Protein AF-A0A066RRF1-F1 (afdb_monomer)

Radius of gyration: 20.13 Å; Cα contacts (8 Å, |Δi|>4): 274; chains: 1; bounding box: 59×34×52 Å

Solvent-accessible surface area (backbone atoms only — not comparable to full-atom values): 10736 Å² total; per-residue (Å²): 135,90,82,84,79,84,76,96,74,79,54,68,83,63,66,91,68,90,46,68,52,74,53,91,84,76,57,92,60,74,44,80,50,85,68,74,96,59,85,82,86,41,71,66,61,48,25,62,49,44,49,58,51,50,26,54,64,61,34,50,51,82,91,45,57,66,63,44,48,67,72,48,50,82,47,33,34,77,79,43,42,60,56,52,50,54,58,50,50,53,53,49,52,51,29,64,76,64,51,44,39,51,78,39,35,44,59,76,52,81,42,41,78,74,51,70,46,70,90,48,101,58,52,33,41,35,33,43,36,42,28,37,34,40,44,48,60,83,60,89,82,58,96,65,94,60,57,70,47,69,39,42,35,43,38,30,32,28,73,25,86,31,82,92,86,42,72,48,53,65,20,33,67,42,80,45,80,50,120

Nearest PDB structures (foldseek):
  5had-assembly1_A  TM=6.407E-01  e=7.192E-04  Arabidopsis thaliana
  5i7j-assembly1_A  TM=4.555E-01  e=3.411E-01  Homo sapiens
  5i7k-assembly3_A  TM=3.336E-01  e=1.720E-01  Homo sapiens
  4kgo-assembly1_B  TM=3.662E-01  e=8.999E-01  Homo sapiens
  5i7j-assembly2_B  TM=2.906E-01  e=2.513E+00  Homo sapiens

Foldseek 3Di:
DDDDDDDDDDFLVPPPDFDWDDPPPPDPPTDRDDDPPADDDDPQVVLSVCQVLVFLLQQQDLVDNPVSLVVNVVQADNVQSVVVSVVVVVVSVVCVVVQKHFRTKHFPDGWDWDDWDPVDPWIKTKTKTKIWTWMAGDCPDDPDRIDIDMKIKIWIKTFDQDPPRGTRGIHTHDIDIDD

Mean predicted aligned error: 12.83 Å

Organism: NCBI:txid1654360

Structure (mmCIF, N/CA/C/O backbone):
data_AF-A0A066RRF1-F1
#
_entry.id   AF-A0A066RRF1-F1
#
loop_
_atom_site.group_PDB
_atom_site.id
_atom_site.type_symbol
_atom_site.label_atom_id
_atom_site.label_alt_id
_atom_site.label_comp_id
_atom_site.label_asym_id
_atom_site.label_entity_id
_atom_site.label_seq_id
_atom_site.pdbx_PDB_ins_code
_atom_site.Cartn_x
_atom_site.Cartn_y
_atom_site.Cartn_z
_atom_site.occupancy
_atom_site.B_iso_or_equiv
_atom_site.auth_seq_id
_atom_site.auth_comp_id
_atom_site.auth_asym_id
_atom_site.auth_atom_id
_atom_site.pdbx_PDB_model_num
ATOM 1 N N . MET A 1 1 ? -32.522 2.592 13.258 1.00 25.03 1 MET A N 1
ATOM 2 C CA . MET A 1 1 ? -31.096 2.568 13.642 1.00 25.03 1 MET A CA 1
ATOM 3 C C . MET A 1 1 ? -30.323 3.127 12.456 1.00 25.03 1 MET A C 1
ATOM 5 O O . MET A 1 1 ? -30.267 2.463 11.431 1.00 25.03 1 MET A O 1
ATOM 9 N N . CYS A 1 2 ? -29.894 4.390 12.517 1.00 24.47 2 CYS A N 1
ATOM 10 C CA . CYS A 1 2 ? -29.175 5.027 11.408 1.00 24.47 2 CYS A CA 1
ATOM 11 C C . CYS A 1 2 ? -27.691 4.684 11.525 1.00 24.47 2 CYS A C 1
ATOM 13 O O . CYS A 1 2 ? -27.042 5.099 12.481 1.00 24.47 2 CYS A O 1
ATOM 15 N N . PHE A 1 3 ? -27.177 3.915 10.570 1.00 23.59 3 PHE A N 1
ATOM 16 C CA . PHE A 1 3 ? -25.747 3.684 10.407 1.00 23.59 3 PHE A CA 1
ATOM 17 C C . PHE A 1 3 ? -25.202 4.777 9.489 1.00 23.59 3 PHE A C 1
ATOM 19 O O . PHE A 1 3 ? -25.660 4.908 8.354 1.00 23.59 3 PHE A O 1
ATOM 26 N N . TYR A 1 4 ? -24.261 5.580 9.979 1.00 35.84 4 TYR A N 1
ATOM 27 C CA . TYR A 1 4 ? -23.572 6.567 9.154 1.00 35.84 4 TYR A CA 1
ATOM 28 C C . TYR A 1 4 ? -22.290 5.947 8.593 1.00 35.84 4 TYR A C 1
ATOM 30 O O . TYR A 1 4 ? -21.446 5.450 9.335 1.00 35.84 4 TYR A O 1
ATOM 38 N N . ILE A 1 5 ? -22.183 5.954 7.265 1.00 34.69 5 ILE A N 1
ATOM 39 C CA . ILE A 1 5 ? -21.014 5.522 6.498 1.00 34.69 5 ILE A CA 1
ATOM 40 C C . ILE A 1 5 ? -20.116 6.754 6.337 1.00 34.69 5 ILE A C 1
ATOM 42 O O . ILE A 1 5 ? -20.534 7.741 5.735 1.00 34.69 5 ILE A O 1
ATOM 46 N N . TYR A 1 6 ? -18.901 6.722 6.884 1.00 36.19 6 TYR A N 1
ATOM 47 C CA . TYR A 1 6 ? -17.916 7.790 6.683 1.00 36.19 6 TYR A CA 1
ATOM 48 C C . TYR A 1 6 ? -17.401 7.770 5.230 1.00 36.19 6 TYR A C 1
ATOM 50 O O . TYR A 1 6 ? -17.028 6.718 4.706 1.00 36.19 6 TYR A O 1
ATOM 58 N N . LEU A 1 7 ? -17.393 8.931 4.563 1.00 33.69 7 LEU A N 1
ATOM 59 C CA . LEU A 1 7 ? -16.966 9.091 3.168 1.00 33.69 7 LEU A CA 1
ATOM 60 C C . LEU A 1 7 ? -15.445 9.309 3.052 1.00 33.69 7 LEU A C 1
ATOM 62 O O . LEU A 1 7 ? -14.919 10.366 3.358 1.00 33.69 7 LEU A O 1
ATOM 66 N N . GLN A 1 8 ? -14.751 8.297 2.534 1.00 38.62 8 GLN A N 1
ATOM 67 C CA . GLN A 1 8 ? -13.803 8.342 1.408 1.00 38.62 8 GLN A CA 1
ATOM 68 C C . GLN A 1 8 ? -12.804 9.514 1.193 1.00 38.62 8 GLN A C 1
ATOM 70 O O . GLN A 1 8 ? -12.410 9.728 0.042 1.00 38.62 8 GLN A O 1
ATOM 75 N N . GLY A 1 9 ? -12.287 10.217 2.203 1.00 34.91 9 GLY A N 1
ATOM 76 C CA . GLY A 1 9 ? -11.228 11.207 1.921 1.00 34.91 9 GLY A CA 1
ATOM 77 C C . GLY A 1 9 ? -10.577 11.970 3.068 1.00 34.91 9 GLY A C 1
ATOM 78 O O . GLY A 1 9 ? -9.720 12.800 2.777 1.00 34.91 9 GLY A O 1
ATOM 79 N N . ASP A 1 10 ? -10.939 11.717 4.321 1.00 38.03 10 ASP A N 1
ATOM 80 C CA . ASP A 1 10 ? -10.522 12.600 5.410 1.00 38.03 10 ASP A CA 1
ATOM 81 C C . ASP A 1 10 ? -9.069 12.353 5.853 1.00 38.03 10 ASP A C 1
ATOM 83 O O . ASP A 1 10 ? -8.669 11.246 6.217 1.00 38.03 10 ASP A O 1
ATOM 87 N N . ILE A 1 11 ? -8.279 13.427 5.821 1.00 42.22 11 ILE A N 1
ATOM 88 C CA . ILE A 1 11 ? -6.984 13.562 6.501 1.00 42.22 11 ILE A CA 1
ATOM 89 C C . ILE A 1 11 ? -7.229 14.135 7.904 1.00 42.22 11 ILE A C 1
ATOM 91 O O . ILE A 1 11 ? -8.248 14.775 8.140 1.00 42.22 11 ILE A O 1
ATOM 95 N N . ALA A 1 12 ? -6.286 13.967 8.838 1.00 39.94 12 ALA A N 1
ATOM 96 C CA . ALA A 1 12 ? -6.407 14.364 10.256 1.00 39.94 12 ALA A CA 1
ATOM 97 C C . ALA A 1 12 ? -6.926 15.804 10.524 1.00 39.94 12 ALA A C 1
ATOM 99 O O . ALA A 1 12 ? -7.434 16.093 11.604 1.00 39.94 12 ALA A O 1
ATOM 100 N N . LYS A 1 13 ? -6.829 16.702 9.537 1.00 38.84 13 LYS A N 1
ATOM 101 C CA . LYS A 1 13 ? -7.369 18.073 9.528 1.00 38.84 13 LYS A CA 1
ATOM 102 C C . LYS A 1 13 ? -8.907 18.156 9.469 1.00 38.84 13 LYS A C 1
ATOM 104 O O . LYS A 1 13 ? -9.458 19.182 9.859 1.00 38.84 13 LYS A O 1
ATOM 109 N N . ASP A 1 14 ? -9.587 17.141 8.942 1.00 41.31 14 ASP A N 1
ATOM 110 C CA . ASP A 1 14 ? -11.033 17.171 8.673 1.00 41.31 14 ASP A CA 1
ATOM 111 C C . ASP A 1 14 ? -11.889 16.663 9.843 1.00 41.31 14 ASP A C 1
ATOM 113 O O . ASP A 1 14 ? -13.109 16.844 9.858 1.00 41.31 14 ASP A O 1
ATOM 117 N N . PHE A 1 15 ? -11.249 16.116 10.876 1.00 43.44 15 PHE A N 1
ATOM 118 C CA . PHE A 1 15 ? -11.882 15.793 12.149 1.00 43.44 15 PHE A CA 1
ATOM 119 C C . PHE A 1 15 ? -12.054 17.083 12.977 1.00 43.44 15 PHE A C 1
ATOM 121 O O . PHE A 1 15 ? -11.124 17.886 13.048 1.00 43.44 15 PHE A O 1
ATOM 128 N N . LYS A 1 16 ? -13.239 17.268 13.598 1.00 41.47 16 LYS A N 1
ATOM 129 C CA . LYS A 1 16 ? -13.819 18.501 14.217 1.00 41.47 16 LYS A CA 1
ATOM 130 C C . LYS A 1 16 ? -14.832 19.299 13.369 1.00 41.47 16 LYS A C 1
ATOM 132 O O . LYS A 1 16 ? -15.012 20.496 13.594 1.00 41.47 16 LYS A O 1
ATOM 137 N N . ARG A 1 17 ? -15.525 18.683 12.407 1.00 38.41 17 ARG A N 1
ATOM 138 C CA . ARG A 1 17 ? -16.666 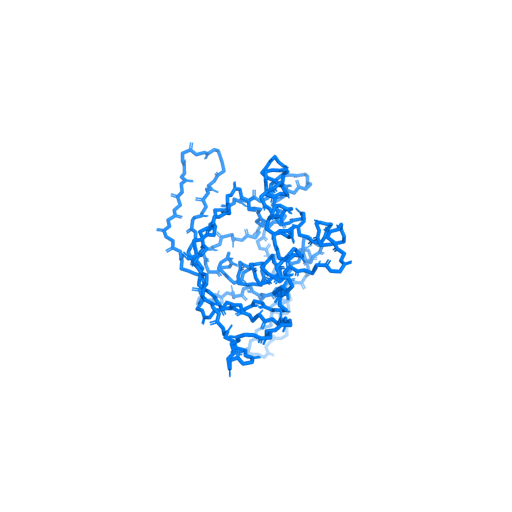19.341 11.740 1.00 38.41 17 ARG A CA 1
ATOM 139 C C . ARG A 1 17 ? -17.948 19.172 12.556 1.00 38.41 17 ARG A C 1
ATOM 141 O O . ARG A 1 17 ? -18.289 18.061 12.947 1.00 38.41 17 ARG A O 1
ATOM 148 N N . ASP A 1 18 ? -18.676 20.268 12.755 1.00 41.00 18 ASP A N 1
ATOM 149 C CA . ASP A 1 18 ? -20.030 20.238 13.311 1.00 41.00 18 ASP A CA 1
ATOM 150 C C . ASP A 1 18 ? -20.973 19.578 12.292 1.00 41.00 18 ASP A C 1
ATOM 152 O O . ASP A 1 18 ? -21.234 20.135 11.223 1.00 41.00 18 ASP A O 1
ATOM 156 N N . ILE A 1 19 ? -21.477 18.380 12.603 1.00 44.09 19 ILE A N 1
ATOM 157 C CA . ILE A 1 19 ? -22.500 17.709 11.795 1.00 44.09 19 ILE A CA 1
ATOM 158 C C . ILE A 1 19 ? -23.866 17.951 12.442 1.00 44.09 19 ILE A C 1
ATOM 160 O O . ILE A 1 19 ? -24.097 17.648 13.614 1.00 44.09 19 ILE A O 1
ATOM 164 N N . TYR A 1 20 ? -24.792 18.495 11.658 1.00 42.31 20 TYR A N 1
ATOM 165 C CA . TYR A 1 20 ? -26.170 18.723 12.078 1.00 42.31 20 TYR A CA 1
ATOM 166 C C . TYR A 1 20 ? -27.059 17.631 11.489 1.00 42.31 20 TYR A C 1
ATOM 168 O O . TYR A 1 20 ? -27.122 17.474 10.269 1.00 42.31 20 TYR A O 1
ATOM 176 N N . SER A 1 21 ? -27.773 16.882 12.333 1.00 40.34 21 SER A N 1
ATOM 177 C CA . SER A 1 21 ? -28.828 15.999 11.829 1.00 40.34 21 SER A CA 1
ATOM 178 C C . SER A 1 21 ? -30.083 16.812 11.554 1.00 40.34 21 SER A C 1
ATOM 180 O O . SER A 1 21 ? -30.520 17.582 12.416 1.00 40.34 21 SER A O 1
ATOM 182 N N . VAL A 1 22 ? -30.700 16.594 10.398 1.00 37.97 22 VAL A N 1
ATOM 183 C CA . VAL A 1 22 ? -32.003 17.171 10.062 1.00 37.97 22 VAL A CA 1
ATOM 184 C C . VAL A 1 22 ? -33.047 16.065 10.165 1.00 37.97 22 VAL A C 1
ATOM 186 O O . VAL A 1 22 ? -32.887 15.006 9.559 1.00 37.97 22 VAL A O 1
ATOM 189 N N . SER A 1 23 ? -34.109 16.286 10.943 1.00 39.34 23 SER A N 1
ATOM 190 C CA . SER A 1 23 ? -35.239 15.357 10.960 1.00 39.34 23 SER A CA 1
ATOM 191 C C . SER A 1 23 ? -35.968 15.415 9.618 1.00 39.34 23 SER A C 1
ATOM 193 O O . SER A 1 23 ? -36.432 16.477 9.205 1.00 39.34 23 SER A O 1
ATOM 195 N N . LEU A 1 24 ? -36.124 14.268 8.953 1.00 41.22 24 LEU A N 1
ATOM 196 C CA . LEU A 1 24 ? -36.905 14.153 7.713 1.00 41.22 24 LEU A CA 1
ATOM 197 C C . LEU A 1 24 ? -38.415 14.379 7.930 1.00 41.22 24 LEU A C 1
ATOM 199 O O . LEU A 1 24 ? -39.162 14.457 6.961 1.00 41.22 24 LEU A O 1
ATOM 203 N N . SER A 1 25 ? -38.874 14.518 9.180 1.00 45.22 25 SER A N 1
ATOM 204 C CA . SER A 1 25 ? -40.278 14.771 9.531 1.00 45.22 25 SER A CA 1
ATOM 205 C C . SER A 1 25 ? -40.715 16.242 9.433 1.00 45.22 25 SER A C 1
ATOM 207 O O . SER A 1 25 ? -41.831 16.567 9.825 1.00 45.22 25 SER A O 1
ATOM 209 N N . GLY A 1 26 ? -39.870 17.146 8.923 1.00 42.19 26 GLY A N 1
ATOM 210 C CA . GLY A 1 26 ? -40.249 18.540 8.643 1.00 42.19 26 GLY A CA 1
ATOM 211 C C . GLY A 1 26 ? -40.236 19.493 9.846 1.00 42.19 26 GLY A C 1
ATOM 212 O O . GLY A 1 26 ? -40.438 20.694 9.674 1.00 42.19 26 GLY A O 1
ATOM 213 N N . GLU A 1 27 ? -39.935 19.012 11.053 1.00 48.72 27 GLU A N 1
ATOM 214 C CA . GLU A 1 27 ? -39.685 19.888 12.199 1.00 48.72 27 GLU A CA 1
ATOM 215 C C . GLU A 1 27 ? -38.251 20.436 12.157 1.00 48.72 27 GLU A C 1
ATOM 217 O O . GLU A 1 27 ? -37.281 19.678 12.074 1.00 48.72 27 GLU A O 1
ATOM 222 N N . LYS A 1 28 ? -38.104 21.766 12.252 1.00 47.78 28 LYS A N 1
ATOM 223 C CA . LYS A 1 28 ? -36.820 22.497 12.307 1.00 47.78 28 LYS A CA 1
ATOM 224 C C . LYS A 1 28 ? -36.077 22.291 13.638 1.00 47.78 28 LYS A C 1
ATOM 226 O O . LYS A 1 28 ? -35.648 23.247 14.275 1.00 47.78 28 LYS A O 1
ATOM 231 N N . ASN A 1 29 ? -35.898 21.049 14.063 1.00 45.97 29 ASN A N 1
ATOM 232 C CA . ASN A 1 29 ? -35.094 20.711 15.227 1.00 45.97 29 ASN A CA 1
ATOM 233 C C . ASN A 1 29 ? -33.693 20.304 14.754 1.00 45.97 29 ASN A C 1
ATOM 235 O O . ASN A 1 29 ? -33.378 19.124 14.629 1.00 45.97 29 ASN A O 1
ATOM 239 N N . LEU A 1 30 ? -32.858 21.304 14.455 1.00 45.75 30 LEU A N 1
ATOM 240 C CA . LEU A 1 30 ? -31.423 21.112 14.234 1.00 45.75 30 LEU A CA 1
ATOM 241 C C . LEU A 1 30 ? -30.786 20.760 15.580 1.00 45.75 30 LEU A C 1
ATOM 243 O O . LEU A 1 30 ? -30.608 21.629 16.432 1.00 45.75 30 LEU A O 1
ATOM 247 N N . ARG A 1 31 ? -30.451 19.487 15.788 1.00 44.28 31 ARG A N 1
ATOM 248 C CA . ARG A 1 31 ? -29.604 19.087 16.914 1.00 44.28 31 ARG A CA 1
ATOM 249 C C . ARG A 1 31 ? -28.173 18.955 16.415 1.00 44.28 31 ARG A C 1
ATOM 251 O O . ARG A 1 31 ? -27.913 18.223 15.460 1.00 44.28 31 ARG A O 1
ATOM 258 N N . LYS A 1 32 ? -27.260 19.682 17.063 1.00 43.44 32 LYS A N 1
ATOM 259 C CA . LYS A 1 32 ? -25.825 19.421 16.963 1.00 43.44 32 LYS A CA 1
ATOM 260 C C . LYS A 1 32 ? -25.606 18.036 17.567 1.00 43.44 32 LYS A C 1
ATOM 262 O O . LYS A 1 32 ? -25.905 17.839 18.742 1.00 43.44 32 LYS A O 1
ATOM 267 N N . ILE A 1 33 ? -25.200 17.077 16.744 1.00 44.50 33 ILE A N 1
ATOM 268 C CA . ILE A 1 33 ? -24.824 15.752 17.228 1.00 44.50 33 ILE A CA 1
ATOM 269 C C . ILE A 1 33 ? -23.307 15.772 17.345 1.00 44.50 33 ILE A C 1
ATOM 271 O O . ILE A 1 33 ? -22.617 16.042 16.364 1.00 44.50 33 ILE A O 1
ATOM 275 N N . GLU A 1 34 ? -22.797 15.526 18.547 1.00 39.47 34 GLU A N 1
ATOM 276 C CA . GLU A 1 34 ? -21.374 15.266 18.734 1.00 39.47 34 GLU A CA 1
ATOM 277 C C . GLU A 1 34 ? -21.036 13.977 17.980 1.00 39.47 34 GLU A C 1
ATOM 279 O O . GLU A 1 34 ? -21.597 12.910 18.236 1.00 39.47 34 GLU A O 1
ATOM 284 N N . THR A 1 35 ? -20.183 14.093 16.964 1.00 41.38 35 THR A N 1
ATOM 285 C CA . THR A 1 35 ? -19.578 12.928 16.321 1.00 41.38 35 THR A CA 1
ATOM 286 C C . THR A 1 35 ? -18.747 12.178 17.354 1.00 41.38 35 THR A C 1
ATOM 288 O O . THR A 1 35 ? -18.215 12.804 18.264 1.00 41.38 35 THR A O 1
ATOM 291 N N . LEU A 1 36 ? -18.592 10.862 17.195 1.00 37.81 36 LEU A N 1
ATOM 292 C CA . LEU A 1 36 ? -17.641 10.095 18.002 1.00 37.81 36 LEU A CA 1
ATOM 293 C C . LEU A 1 36 ? -16.275 10.804 18.011 1.00 37.81 36 LEU A C 1
ATOM 295 O O . LEU A 1 36 ? -15.780 11.179 16.947 1.00 37.81 36 LEU A O 1
ATOM 299 N N . ASP A 1 37 ? -15.676 10.961 19.193 1.00 40.75 37 ASP A N 1
ATOM 300 C CA . ASP A 1 37 ? -14.383 11.639 19.397 1.00 40.75 37 ASP A CA 1
ATOM 301 C C . ASP A 1 37 ? -13.207 10.952 18.675 1.00 40.75 37 ASP A C 1
ATOM 303 O O . ASP A 1 37 ? -12.090 11.471 18.650 1.00 40.75 37 ASP A O 1
ATOM 307 N N . GLN A 1 38 ? -13.438 9.769 18.097 1.00 41.12 38 GLN A N 1
ATOM 308 C CA . GLN A 1 38 ? -12.429 8.927 17.470 1.00 41.12 38 GLN A CA 1
ATOM 309 C C . GLN A 1 38 ? -12.978 8.287 16.190 1.00 41.12 38 GLN A C 1
ATOM 311 O O . GLN A 1 38 ? -14.128 7.841 16.132 1.00 41.12 38 GLN A O 1
ATOM 316 N N . ALA A 1 39 ? -12.143 8.226 15.151 1.00 48.34 39 ALA A N 1
ATOM 317 C CA . ALA A 1 39 ? -12.448 7.476 13.941 1.00 48.34 39 ALA A CA 1
ATOM 318 C C . ALA A 1 39 ? -12.548 5.979 14.278 1.00 48.34 39 ALA A C 1
ATOM 320 O O . ALA A 1 39 ? -11.613 5.409 14.832 1.00 48.34 39 ALA A O 1
ATOM 321 N N . ILE A 1 40 ? -13.654 5.316 13.923 1.00 53.78 40 ILE A N 1
ATOM 322 C CA . ILE A 1 40 ? -13.725 3.855 14.044 1.00 53.78 40 ILE A CA 1
ATOM 323 C C . ILE A 1 40 ? -12.953 3.245 12.871 1.00 53.78 40 ILE A C 1
ATOM 325 O O . ILE A 1 40 ? -13.419 3.258 11.729 1.00 53.78 40 ILE A O 1
ATOM 329 N N . LEU A 1 41 ? -11.785 2.674 13.158 1.00 67.25 41 LEU A N 1
ATOM 330 C CA . LEU A 1 41 ? -11.036 1.863 12.205 1.00 67.25 41 LEU A CA 1
ATOM 331 C C . LEU A 1 41 ? -11.723 0.501 12.033 1.00 67.25 41 LEU A C 1
ATOM 333 O O . LEU A 1 41 ? -11.572 -0.414 12.837 1.00 67.25 41 LEU A O 1
ATOM 337 N N . THR A 1 42 ? -12.505 0.371 10.964 1.00 69.94 42 THR A N 1
ATOM 338 C CA . THR A 1 42 ? -13.091 -0.903 10.523 1.00 69.94 42 THR A CA 1
ATOM 339 C C . THR A 1 42 ? -12.306 -1.484 9.351 1.00 69.94 42 THR A C 1
ATOM 341 O O . THR A 1 42 ? -11.670 -0.752 8.590 1.00 69.94 42 THR A O 1
ATOM 344 N N . ALA A 1 43 ? -12.409 -2.796 9.126 1.00 70.94 43 ALA A N 1
ATOM 345 C CA . ALA A 1 43 ? -11.79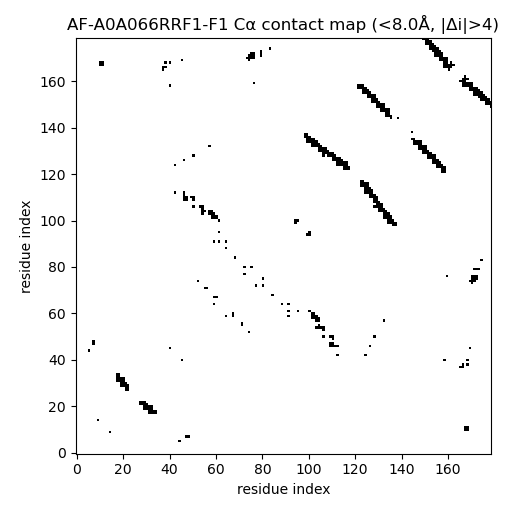4 -3.430 7.960 1.00 70.94 43 ALA A CA 1
ATOM 346 C C . ALA A 1 43 ? -12.228 -2.771 6.632 1.00 70.94 43 ALA A C 1
ATOM 348 O O . ALA A 1 43 ? -11.407 -2.572 5.741 1.00 70.94 43 ALA A O 1
ATOM 349 N N . THR A 1 44 ? -13.491 -2.349 6.525 1.00 74.62 44 THR A N 1
ATOM 350 C CA . THR A 1 44 ? -14.041 -1.676 5.338 1.00 74.62 44 THR A CA 1
ATOM 351 C C . THR A 1 44 ? -13.437 -0.288 5.112 1.00 74.62 44 THR A C 1
ATOM 353 O O . THR A 1 44 ? -13.059 0.056 3.988 1.00 74.62 44 THR A O 1
ATOM 356 N N . THR A 1 45 ? -13.310 0.519 6.172 1.00 74.38 45 THR A N 1
ATOM 357 C CA . THR A 1 45 ? -12.703 1.860 6.081 1.00 74.38 45 THR A CA 1
ATOM 358 C C . THR A 1 45 ? -11.217 1.770 5.748 1.00 74.38 45 THR A C 1
ATOM 360 O O . THR A 1 45 ? -10.721 2.539 4.924 1.00 74.38 45 THR A O 1
ATOM 363 N N . ILE A 1 46 ? -10.523 0.782 6.320 1.00 79.12 46 ILE A N 1
ATOM 364 C CA . ILE A 1 46 ? -9.116 0.513 6.026 1.00 79.12 46 ILE A CA 1
ATOM 365 C C . ILE A 1 46 ? -8.947 0.050 4.572 1.00 79.12 46 ILE A C 1
ATOM 367 O O . ILE A 1 46 ? -8.134 0.620 3.851 1.00 79.12 46 ILE A O 1
ATOM 371 N N . SER A 1 47 ? -9.755 -0.910 4.110 1.00 81.50 47 SER A N 1
ATOM 372 C CA . SER A 1 47 ? -9.737 -1.427 2.731 1.00 81.50 47 SER A CA 1
ATOM 373 C C . SER A 1 47 ? -9.910 -0.308 1.694 1.00 81.50 47 SER A C 1
ATOM 375 O O . SER A 1 47 ? -9.130 -0.180 0.747 1.00 81.50 47 SER A O 1
ATOM 377 N N . THR A 1 48 ? -10.863 0.596 1.928 1.00 80.06 48 THR A N 1
ATOM 378 C CA . THR A 1 48 ? -11.106 1.740 1.036 1.00 80.06 48 THR A CA 1
ATOM 379 C C . THR A 1 48 ? -9.916 2.703 0.975 1.00 80.06 48 THR A C 1
ATOM 381 O O . THR A 1 48 ? -9.588 3.221 -0.097 1.00 80.06 48 THR A O 1
ATOM 384 N N . SER A 1 49 ? -9.257 2.940 2.114 1.00 80.31 49 SER A N 1
ATOM 385 C CA . SER A 1 49 ? -8.037 3.751 2.185 1.00 80.31 49 SER A CA 1
ATOM 386 C C . SER A 1 49 ? -6.875 3.065 1.455 1.00 80.31 49 SER A C 1
ATOM 388 O O . SER A 1 49 ? -6.238 3.666 0.587 1.00 80.31 49 SER A O 1
ATOM 390 N N . LEU A 1 50 ? -6.674 1.768 1.713 1.00 86.31 50 LEU A N 1
ATOM 391 C CA . LEU A 1 50 ? -5.619 0.954 1.111 1.00 86.31 50 LEU A CA 1
ATOM 392 C C . LEU A 1 50 ? -5.684 0.933 -0.414 1.00 86.31 50 LEU A C 1
ATOM 394 O O . LEU A 1 50 ? -4.647 1.064 -1.055 1.00 86.31 50 LEU A O 1
ATOM 398 N N . LYS A 1 51 ? -6.877 0.860 -1.014 1.00 86.50 51 LYS A N 1
ATOM 399 C CA . LYS A 1 51 ? -7.038 0.901 -2.477 1.00 86.50 51 LYS A CA 1
ATOM 400 C C . LYS A 1 51 ? -6.366 2.129 -3.107 1.00 86.50 51 LYS A C 1
ATOM 402 O O . LYS A 1 51 ? -5.632 2.014 -4.092 1.00 86.50 51 LYS A O 1
ATOM 407 N N . LYS A 1 52 ? -6.587 3.314 -2.523 1.00 83.44 52 LYS A N 1
ATOM 408 C CA . LYS A 1 52 ? -5.991 4.577 -2.993 1.00 83.44 52 LYS A CA 1
ATOM 409 C C . LYS A 1 52 ? -4.495 4.635 -2.676 1.00 83.44 52 LYS A C 1
ATOM 411 O O . LYS A 1 52 ? -3.710 5.048 -3.527 1.00 83.44 52 LYS A O 1
ATOM 416 N N . THR A 1 53 ? -4.110 4.214 -1.475 1.00 86.50 53 THR A N 1
ATOM 417 C CA . THR A 1 53 ? -2.723 4.253 -0.995 1.00 86.50 53 THR A CA 1
ATOM 418 C C . THR A 1 53 ? -1.810 3.324 -1.795 1.00 86.50 53 THR A C 1
ATOM 420 O O . THR A 1 53 ? -0.797 3.778 -2.318 1.00 86.50 53 THR A O 1
ATOM 423 N N . VAL A 1 54 ? -2.202 2.063 -1.996 1.00 90.12 54 VAL A N 1
ATOM 424 C CA . VAL A 1 54 ? -1.449 1.079 -2.793 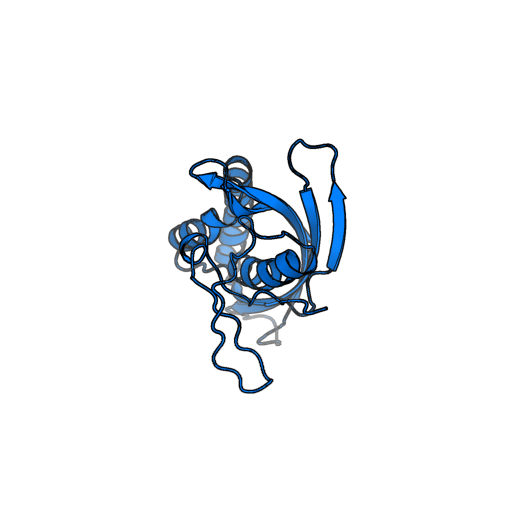1.00 90.12 54 VAL A CA 1
ATOM 425 C C . VAL A 1 54 ? -1.290 1.545 -4.238 1.00 90.12 54 VAL A C 1
ATOM 427 O O . VAL A 1 54 ? -0.199 1.463 -4.791 1.00 90.12 54 VAL A O 1
ATOM 430 N N . SE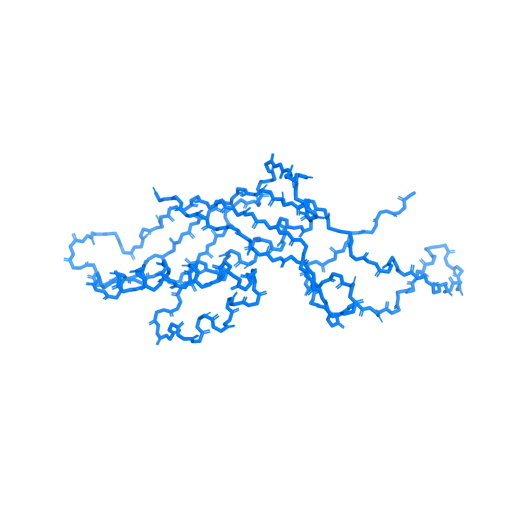R A 1 55 ? -2.335 2.126 -4.835 1.00 87.50 55 SER A N 1
ATOM 431 C CA . SER A 1 55 ? -2.243 2.673 -6.197 1.00 87.50 55 SER A CA 1
ATOM 432 C C . SER A 1 55 ? -1.188 3.776 -6.319 1.00 87.50 55 SER A C 1
ATOM 434 O O . SER A 1 55 ? -0.463 3.826 -7.313 1.00 87.50 55 SER A O 1
ATOM 436 N N . LYS A 1 56 ? -1.058 4.642 -5.304 1.00 85.12 56 LYS A N 1
ATOM 437 C CA . LYS A 1 56 ? -0.004 5.668 -5.258 1.00 85.12 56 LYS A CA 1
ATOM 438 C C . LYS A 1 56 ? 1.382 5.058 -5.058 1.00 85.12 56 LYS A C 1
ATOM 440 O O . LYS A 1 56 ? 2.311 5.462 -5.744 1.00 85.12 56 LYS A O 1
ATOM 445 N N . ILE A 1 57 ? 1.504 4.090 -4.150 1.00 88.69 57 ILE A N 1
ATOM 446 C CA . ILE A 1 57 ? 2.770 3.413 -3.847 1.00 88.69 57 ILE A CA 1
ATOM 447 C C . ILE A 1 57 ? 3.304 2.674 -5.080 1.00 88.69 57 ILE A C 1
ATOM 449 O O . ILE A 1 57 ? 4.478 2.813 -5.414 1.00 88.69 57 ILE A O 1
ATOM 453 N N . GLU A 1 58 ? 2.456 1.927 -5.786 1.00 88.69 58 GLU A N 1
ATOM 454 C CA . GLU A 1 58 ? 2.875 1.133 -6.947 1.00 88.69 58 GLU A CA 1
ATOM 455 C C . GLU A 1 58 ? 3.007 1.943 -8.243 1.00 88.69 58 GLU A C 1
ATOM 457 O O . GLU A 1 58 ? 3.631 1.475 -9.198 1.00 88.69 58 GLU A O 1
ATOM 462 N N . THR A 1 59 ? 2.484 3.171 -8.288 1.00 85.25 59 THR A N 1
ATOM 463 C CA . THR A 1 59 ? 2.751 4.104 -9.391 1.00 85.25 59 THR A CA 1
ATOM 464 C C . THR A 1 59 ? 4.096 4.796 -9.161 1.00 85.25 59 THR A C 1
ATOM 466 O O . THR A 1 59 ? 4.174 5.951 -8.740 1.00 85.25 59 THR A O 1
ATOM 469 N N . LEU A 1 60 ? 5.177 4.060 -9.415 1.00 77.94 60 LEU A N 1
ATOM 470 C CA . LEU A 1 60 ? 6.545 4.534 -9.229 1.00 77.94 60 LEU A CA 1
ATOM 471 C C . LEU A 1 60 ? 6.936 5.546 -10.317 1.00 77.94 60 LEU A C 1
ATOM 473 O O . LEU A 1 60 ? 7.166 5.192 -11.475 1.00 77.94 60 LEU A O 1
ATOM 477 N N . LYS A 1 61 ? 7.065 6.820 -9.935 1.00 73.75 61 LYS A N 1
ATOM 478 C CA . LYS A 1 61 ? 7.549 7.881 -10.827 1.00 73.75 61 LYS A CA 1
ATOM 479 C C . LYS A 1 61 ? 9.075 7.871 -10.890 1.00 73.75 61 LYS A C 1
ATOM 481 O O . LYS A 1 61 ? 9.749 8.450 -10.050 1.00 73.75 61 LYS A O 1
ATOM 486 N N . LEU A 1 62 ? 9.621 7.241 -11.926 1.00 72.62 62 LEU A N 1
ATOM 487 C CA . LEU A 1 62 ? 11.074 7.109 -12.110 1.00 72.62 62 LEU A CA 1
ATOM 488 C C . LEU A 1 62 ? 11.784 8.416 -12.506 1.00 72.62 62 LEU A C 1
ATOM 490 O O . LEU A 1 62 ? 13.008 8.466 -12.468 1.00 72.62 62 LEU A O 1
ATOM 494 N N . SER A 1 63 ? 11.043 9.456 -12.903 1.00 74.81 63 SER A N 1
ATOM 495 C CA . SER A 1 63 ? 11.611 10.768 -13.243 1.00 74.81 63 SER A CA 1
ATOM 496 C C . SER A 1 63 ? 12.176 11.509 -12.031 1.00 74.81 63 SER A C 1
ATOM 498 O O . SER A 1 63 ? 13.118 12.275 -12.191 1.00 74.81 63 SER A O 1
ATOM 500 N N . ASP A 1 64 ? 11.596 11.284 -10.849 1.00 79.44 64 ASP A N 1
ATOM 501 C CA . ASP A 1 64 ? 12.038 11.872 -9.586 1.00 79.44 64 ASP A CA 1
ATOM 502 C C . ASP A 1 64 ? 11.704 10.920 -8.428 1.00 79.44 64 ASP A C 1
ATOM 504 O O . ASP A 1 64 ? 10.601 10.908 -7.874 1.00 79.44 64 ASP A O 1
ATOM 508 N N . ILE A 1 65 ? 12.672 10.063 -8.093 1.00 83.00 65 ILE A N 1
ATOM 509 C CA . ILE A 1 65 ? 12.513 9.081 -7.017 1.00 83.00 65 ILE A CA 1
ATOM 510 C C . ILE A 1 65 ? 12.499 9.744 -5.628 1.00 83.00 65 ILE A C 1
ATOM 512 O O . ILE A 1 65 ? 11.897 9.206 -4.700 1.00 83.00 65 ILE A O 1
ATOM 516 N N . GLY A 1 66 ? 13.127 10.916 -5.486 1.00 86.12 66 GLY A N 1
ATOM 517 C CA . GLY A 1 66 ? 13.139 11.672 -4.235 1.00 86.12 66 GLY A CA 1
ATOM 518 C C . GLY A 1 66 ? 11.749 12.211 -3.919 1.00 86.12 66 GLY A C 1
ATOM 519 O O . GLY A 1 66 ? 11.197 11.904 -2.861 1.00 86.12 66 GLY A O 1
ATOM 520 N N . GLU A 1 67 ? 11.137 12.904 -4.883 1.00 86.12 67 GLU A N 1
ATOM 521 C CA . GLU A 1 67 ? 9.758 13.399 -4.775 1.00 86.12 67 GLU A CA 1
ATOM 522 C C . GLU A 1 67 ? 8.765 12.243 -4.559 1.00 86.12 67 GLU A C 1
ATOM 524 O O . GLU A 1 67 ? 7.798 12.360 -3.800 1.00 86.12 67 GLU A O 1
ATOM 529 N N . TYR A 1 68 ? 8.996 11.085 -5.188 1.00 87.81 68 TYR A N 1
ATOM 530 C CA . TYR A 1 68 ? 8.200 9.884 -4.927 1.00 87.81 68 TYR A CA 1
ATOM 531 C C . TYR A 1 68 ? 8.243 9.483 -3.445 1.00 87.81 68 TYR A C 1
ATOM 533 O O . TYR A 1 68 ? 7.183 9.301 -2.841 1.00 87.81 68 TYR A O 1
ATOM 541 N N . PHE A 1 69 ? 9.433 9.384 -2.843 1.00 88.88 69 PHE A N 1
ATOM 542 C CA . PHE A 1 69 ? 9.572 8.990 -1.441 1.00 88.88 69 PHE A CA 1
ATOM 543 C C . PHE A 1 69 ? 8.958 10.005 -0.475 1.00 88.88 69 PHE A C 1
ATOM 545 O O . PHE A 1 69 ? 8.302 9.594 0.482 1.00 88.88 69 PHE A O 1
ATOM 552 N N . GLU A 1 70 ? 9.077 11.305 -0.743 1.00 85.56 70 GLU A N 1
ATOM 553 C CA . GLU A 1 70 ? 8.405 12.343 0.050 1.00 85.56 70 GLU A CA 1
ATOM 554 C C . GLU A 1 70 ? 6.878 12.189 0.027 1.00 85.56 70 GLU A C 1
ATOM 556 O O . GLU A 1 70 ? 6.217 12.326 1.058 1.00 85.56 70 GLU A O 1
ATOM 561 N N . ASN A 1 71 ? 6.316 11.831 -1.130 1.00 81.44 71 ASN A N 1
ATOM 562 C CA . ASN A 1 71 ? 4.876 11.662 -1.307 1.00 81.44 71 ASN A CA 1
ATOM 563 C C . ASN A 1 71 ? 4.312 10.398 -0.641 1.00 81.44 71 ASN A C 1
ATOM 565 O O . ASN A 1 71 ? 3.142 10.393 -0.248 1.00 81.44 71 ASN A O 1
ATOM 569 N N . VAL A 1 72 ? 5.098 9.319 -0.545 1.00 86.00 72 VAL A N 1
ATOM 570 C CA . VAL A 1 72 ? 4.626 8.046 0.028 1.00 86.00 72 VAL A CA 1
ATOM 571 C C . VAL A 1 72 ? 5.017 7.848 1.490 1.00 86.00 72 VAL A C 1
ATOM 573 O O . VAL A 1 72 ? 4.322 7.114 2.188 1.00 86.00 72 VAL A O 1
ATOM 576 N N . SER A 1 73 ? 6.057 8.533 1.978 1.00 86.00 73 SER A N 1
ATOM 577 C CA . SER A 1 73 ? 6.520 8.487 3.376 1.00 86.00 73 SER A CA 1
ATOM 578 C C . SER A 1 73 ? 5.396 8.616 4.418 1.00 86.00 73 SER A C 1
ATOM 580 O O . SER A 1 73 ? 5.362 7.799 5.340 1.00 86.00 73 SER A O 1
ATOM 582 N N . PRO A 1 74 ? 4.403 9.522 4.264 1.00 84.81 74 PRO A N 1
ATOM 583 C CA . PRO A 1 74 ? 3.316 9.662 5.236 1.00 84.81 74 PRO A CA 1
ATOM 584 C C . PRO A 1 74 ? 2.421 8.425 5.407 1.00 84.81 74 PRO A C 1
ATOM 586 O O . PRO A 1 74 ? 1.637 8.384 6.351 1.00 84.81 74 PRO A O 1
ATOM 589 N N . PHE A 1 75 ? 2.485 7.441 4.503 1.00 85.12 75 PHE A N 1
ATOM 590 C CA . PHE A 1 75 ? 1.685 6.216 4.595 1.00 85.12 75 PHE A CA 1
ATOM 591 C C . PHE A 1 75 ? 2.334 5.123 5.440 1.00 85.12 75 PHE A C 1
ATOM 593 O O . PHE A 1 75 ? 1.665 4.139 5.751 1.00 85.12 75 PHE A O 1
ATOM 600 N N . PHE A 1 76 ? 3.613 5.253 5.783 1.00 86.88 76 PHE A N 1
ATOM 601 C CA . PHE A 1 76 ? 4.381 4.198 6.432 1.00 86.88 76 PHE A CA 1
ATOM 602 C C . PHE A 1 76 ? 4.725 4.554 7.873 1.00 86.88 76 PHE A C 1
ATOM 604 O O . PHE A 1 76 ? 4.940 5.713 8.228 1.00 86.88 76 PHE A O 1
ATOM 611 N N . GLU A 1 77 ? 4.844 3.521 8.699 1.00 88.12 77 GLU A N 1
ATOM 612 C CA . GLU A 1 77 ? 5.514 3.643 9.984 1.00 88.12 77 GLU A CA 1
ATOM 613 C C . GLU A 1 77 ? 6.996 3.991 9.741 1.00 88.12 77 GLU A C 1
ATOM 615 O O . GLU A 1 77 ? 7.639 3.475 8.821 1.00 88.12 77 GLU A O 1
ATOM 620 N N . LYS A 1 78 ? 7.539 4.919 10.539 1.00 83.44 78 LYS A N 1
ATOM 621 C CA . LYS A 1 78 ? 8.858 5.526 10.293 1.00 83.44 78 LYS A CA 1
ATOM 622 C C . LYS A 1 78 ? 9.987 4.499 10.224 1.00 83.44 78 LYS A C 1
ATOM 624 O O . LYS A 1 78 ? 10.867 4.626 9.371 1.00 83.44 78 LYS A O 1
ATOM 629 N N . SER A 1 79 ? 9.993 3.514 11.123 1.00 84.81 79 SER A N 1
ATOM 630 C CA . SER A 1 79 ? 11.035 2.487 11.149 1.00 84.81 79 SER A CA 1
ATOM 631 C C . SER A 1 79 ? 10.951 1.569 9.925 1.00 84.81 79 SER A C 1
ATOM 633 O O . SER A 1 79 ? 11.975 1.275 9.305 1.00 84.81 79 SER A O 1
ATOM 635 N N . PHE A 1 80 ? 9.738 1.215 9.497 1.00 88.38 80 PHE A N 1
ATOM 636 C CA . PHE A 1 80 ? 9.509 0.400 8.310 1.00 88.38 80 PHE A CA 1
ATOM 637 C C . PHE A 1 80 ? 9.835 1.141 7.005 1.00 88.38 80 PHE A C 1
ATOM 639 O O . PHE A 1 80 ? 10.388 0.543 6.078 1.00 88.38 80 PHE A O 1
ATOM 646 N N . PHE A 1 81 ? 9.571 2.450 6.929 1.00 89.00 81 PHE A N 1
ATOM 647 C CA . PHE A 1 81 ? 9.796 3.232 5.711 1.00 89.00 81 PHE A CA 1
ATOM 648 C C . PHE A 1 81 ? 11.247 3.160 5.210 1.00 89.00 81 PHE A C 1
ATOM 650 O O . PHE A 1 81 ? 11.490 3.087 4.008 1.00 89.00 81 PHE A O 1
ATOM 657 N N . SER A 1 82 ? 12.219 3.094 6.124 1.00 88.56 82 SER A N 1
ATOM 658 C CA . SER A 1 82 ? 13.640 2.968 5.768 1.00 88.56 82 SER A CA 1
ATOM 659 C C . SER A 1 82 ? 13.941 1.687 4.987 1.00 88.56 82 SER A C 1
ATOM 661 O O . SER A 1 82 ? 14.691 1.725 4.013 1.00 88.56 82 SER A O 1
ATOM 663 N N . LYS A 1 83 ? 13.327 0.566 5.382 1.00 89.44 83 LYS A N 1
ATOM 664 C CA . LYS A 1 83 ? 13.439 -0.711 4.667 1.00 89.44 83 LYS A CA 1
ATOM 665 C C . LYS A 1 83 ? 12.753 -0.624 3.303 1.00 89.44 83 LYS A C 1
ATOM 667 O O . LYS A 1 83 ? 13.359 -0.950 2.289 1.00 89.44 83 LYS A O 1
ATOM 672 N N . PHE A 1 84 ? 11.529 -0.098 3.276 1.00 90.38 84 PHE A N 1
ATOM 673 C CA . PHE A 1 84 ? 10.769 0.092 2.041 1.00 90.38 84 PHE A CA 1
ATOM 674 C C . PHE A 1 84 ? 11.528 0.935 1.000 1.00 90.38 84 PHE A C 1
ATOM 676 O O . PHE A 1 84 ? 11.553 0.585 -0.180 1.00 90.38 84 PHE A O 1
ATOM 683 N N . MET A 1 85 ? 12.194 2.017 1.423 1.00 91.94 85 MET A N 1
ATOM 684 C CA . MET A 1 85 ? 13.009 2.848 0.530 1.00 91.94 85 MET A CA 1
ATOM 685 C C . MET A 1 85 ? 14.148 2.065 -0.126 1.00 91.94 85 MET A C 1
ATOM 687 O O . MET A 1 85 ? 14.419 2.278 -1.308 1.00 91.94 85 MET A O 1
ATOM 691 N N . GLN A 1 86 ? 14.815 1.171 0.610 1.00 90.62 86 GLN A N 1
ATOM 692 C CA . GLN A 1 86 ? 15.906 0.358 0.064 1.00 90.62 86 GLN A CA 1
ATOM 693 C C . GLN A 1 86 ? 15.389 -0.592 -1.021 1.00 90.62 86 GLN A C 1
ATOM 695 O O . GLN A 1 86 ? 15.914 -0.585 -2.137 1.00 90.62 86 GLN A O 1
ATOM 700 N N . ASP A 1 87 ? 14.313 -1.325 -0.727 1.00 88.81 87 ASP A N 1
ATOM 701 C CA . ASP A 1 87 ? 13.708 -2.281 -1.658 1.00 88.81 87 ASP A CA 1
ATOM 702 C C . ASP A 1 87 ? 13.204 -1.576 -2.931 1.00 88.81 87 ASP A C 1
ATOM 704 O O . ASP A 1 87 ? 13.512 -1.988 -4.054 1.00 88.81 87 ASP A O 1
ATOM 708 N N . LYS A 1 88 ? 12.500 -0.445 -2.779 1.00 89.44 88 LYS A N 1
ATOM 709 C CA . LYS A 1 88 ? 12.004 0.335 -3.924 1.00 89.44 88 LYS A CA 1
ATOM 710 C C . LYS A 1 88 ? 13.103 1.029 -4.716 1.00 89.44 88 LYS A C 1
ATOM 712 O O . LYS A 1 88 ? 12.961 1.158 -5.929 1.00 89.44 88 LYS A O 1
ATOM 717 N N . SER A 1 89 ? 14.198 1.445 -4.084 1.00 89.19 89 SER A N 1
ATOM 718 C CA . SER A 1 89 ? 15.344 2.015 -4.807 1.00 89.19 89 SER A CA 1
ATOM 719 C C . SER A 1 89 ? 16.007 0.970 -5.706 1.00 89.19 89 SER A C 1
ATOM 721 O O . SER A 1 89 ? 16.367 1.276 -6.843 1.00 89.19 89 SER A O 1
ATOM 723 N N . ALA A 1 90 ? 16.112 -0.279 -5.241 1.00 87.56 90 ALA A N 1
ATOM 724 C CA . ALA A 1 90 ? 16.607 -1.385 -6.055 1.00 87.56 90 ALA A CA 1
ATOM 725 C C . ALA A 1 90 ? 15.663 -1.702 -7.233 1.00 87.56 90 ALA A C 1
ATOM 727 O O . ALA A 1 90 ? 16.131 -1.836 -8.367 1.00 87.56 90 ALA A O 1
ATOM 728 N N . GLU A 1 91 ? 14.341 -1.750 -6.999 1.00 85.81 91 GLU A N 1
ATOM 729 C CA . GLU A 1 91 ? 13.331 -1.909 -8.066 1.00 85.81 91 GLU A CA 1
ATOM 730 C C . GLU A 1 91 ? 13.432 -0.767 -9.093 1.00 85.81 91 GLU A C 1
ATOM 732 O O . GLU A 1 91 ? 13.473 -1.012 -10.300 1.00 85.81 91 GLU A O 1
ATOM 737 N N . ALA A 1 92 ? 13.544 0.480 -8.630 1.00 84.50 92 ALA A N 1
ATOM 738 C CA . ALA A 1 92 ? 13.667 1.650 -9.491 1.00 84.50 92 ALA A CA 1
ATOM 739 C C . ALA A 1 92 ? 14.923 1.594 -10.368 1.00 84.50 92 ALA A C 1
ATOM 741 O O . ALA A 1 92 ? 14.840 1.825 -11.575 1.00 84.50 92 ALA A O 1
ATOM 742 N N . GLN A 1 93 ? 16.074 1.238 -9.790 1.00 84.50 93 GLN A N 1
ATOM 743 C CA . GLN A 1 93 ? 17.324 1.106 -10.536 1.00 84.50 93 GLN A CA 1
ATOM 744 C C . GLN A 1 93 ? 17.239 -0.005 -11.589 1.00 84.50 93 GLN A C 1
ATOM 746 O O . GLN A 1 93 ? 17.718 0.167 -12.710 1.00 84.50 93 GLN A O 1
ATOM 751 N N . PHE A 1 94 ? 16.599 -1.129 -11.258 1.00 83.44 94 PHE A N 1
ATOM 752 C CA . PHE A 1 94 ? 16.354 -2.205 -12.215 1.00 83.44 94 PHE A CA 1
ATOM 753 C C . PHE A 1 94 ? 15.479 -1.737 -13.388 1.00 83.44 94 PHE A C 1
ATOM 755 O O . PHE A 1 94 ? 15.805 -2.003 -14.547 1.00 83.44 94 PHE A O 1
ATOM 762 N N . LEU A 1 95 ? 14.399 -0.999 -13.117 1.00 79.75 95 LEU A N 1
ATOM 763 C CA . LEU A 1 95 ? 13.516 -0.449 -14.152 1.00 79.75 95 LEU A CA 1
ATOM 764 C C . LEU A 1 95 ? 14.229 0.596 -15.026 1.00 79.75 95 LEU A C 1
ATOM 766 O O . LEU A 1 95 ? 14.081 0.595 -16.247 1.00 79.75 95 LEU A O 1
ATOM 770 N N . LEU A 1 96 ? 15.064 1.449 -14.425 1.00 78.06 96 LEU A N 1
ATOM 771 C CA . LEU A 1 96 ? 15.907 2.400 -15.153 1.00 78.06 96 LEU A CA 1
ATOM 772 C C . LEU A 1 96 ? 16.880 1.692 -16.100 1.00 78.06 96 LEU A C 1
ATOM 774 O O . LEU A 1 96 ? 16.958 2.073 -17.262 1.00 78.06 96 LEU A O 1
ATOM 778 N N . ASN A 1 97 ? 17.553 0.640 -15.629 1.00 80.19 97 ASN A N 1
ATOM 779 C CA . ASN A 1 97 ? 18.527 -0.123 -16.413 1.00 80.19 97 ASN A CA 1
ATOM 780 C C . ASN A 1 97 ? 17.895 -1.001 -17.507 1.00 80.19 97 ASN A C 1
ATOM 782 O O . ASN A 1 97 ? 18.599 -1.444 -18.410 1.00 80.19 97 ASN A O 1
ATOM 786 N N . SER A 1 98 ? 16.600 -1.307 -17.402 1.00 71.88 98 SER A N 1
ATOM 787 C CA . SER A 1 98 ? 15.889 -2.195 -18.333 1.00 71.88 98 SER A CA 1
ATOM 788 C C . SER A 1 98 ? 15.074 -1.452 -19.395 1.00 71.88 98 SER A C 1
ATOM 790 O O . SER A 1 98 ? 14.370 -2.100 -20.165 1.00 71.88 98 SER A O 1
ATOM 792 N N . ASP A 1 99 ? 15.147 -0.115 -19.439 1.00 69.69 99 ASP A N 1
ATOM 793 C CA . ASP A 1 99 ? 14.303 0.749 -20.282 1.00 69.69 99 ASP A CA 1
ATOM 794 C C . ASP A 1 99 ? 12.791 0.492 -20.113 1.00 69.69 99 ASP A C 1
ATOM 796 O O . ASP A 1 99 ? 11.990 0.815 -20.992 1.00 69.69 99 ASP A O 1
ATOM 800 N N . VAL A 1 100 ? 12.389 -0.066 -18.964 1.00 71.00 100 VAL A N 1
ATOM 801 C CA . VAL A 1 100 ? 10.992 -0.301 -18.587 1.00 71.00 100 VAL A CA 1
ATOM 802 C C . VAL A 1 100 ? 10.535 0.803 -17.634 1.00 71.00 100 VAL A C 1
ATOM 804 O O . VAL A 1 100 ? 11.255 1.261 -16.745 1.00 71.00 100 VAL A O 1
ATOM 807 N N . ARG A 1 101 ? 9.297 1.250 -17.805 1.00 70.38 101 ARG A N 1
ATOM 808 C CA . ARG A 1 101 ? 8.614 2.217 -16.947 1.00 70.38 101 ARG A CA 1
ATOM 809 C C . ARG A 1 101 ? 7.312 1.604 -16.470 1.00 70.38 101 ARG A C 1
ATOM 811 O O . ARG A 1 101 ? 6.566 1.073 -17.281 1.00 70.38 101 ARG A O 1
ATOM 818 N N . VAL A 1 102 ? 7.021 1.694 -15.175 1.00 70.75 102 VAL A N 1
ATOM 819 C CA . VAL A 1 102 ? 5.668 1.453 -14.661 1.00 70.75 102 VAL A CA 1
ATOM 820 C C . VAL A 1 102 ? 4.948 2.793 -14.657 1.00 70.75 102 VAL A C 1
ATOM 822 O O . VAL A 1 102 ? 5.312 3.688 -13.903 1.00 70.75 102 VAL A O 1
ATOM 825 N N . THR A 1 103 ? 3.966 2.966 -15.534 1.00 70.38 103 THR A N 1
ATOM 826 C CA . THR A 1 103 ? 3.303 4.266 -15.740 1.00 70.38 103 THR A CA 1
ATOM 827 C C . THR A 1 103 ? 2.052 4.432 -14.888 1.00 70.38 103 THR A C 1
ATOM 829 O O . THR A 1 103 ? 1.629 5.553 -14.618 1.00 70.38 103 THR A O 1
ATOM 832 N N . SER A 1 104 ? 1.443 3.324 -14.467 1.00 78.19 104 SER A N 1
ATOM 833 C CA . SER A 1 104 ? 0.252 3.330 -13.621 1.00 78.19 104 SER A CA 1
ATOM 834 C C . SER A 1 104 ? 0.057 1.987 -12.936 1.00 78.19 104 SER A C 1
ATOM 836 O O . SER A 1 104 ? 0.348 0.948 -13.531 1.00 78.19 104 SER A O 1
ATOM 838 N N . PHE A 1 105 ? -0.534 2.009 -11.746 1.00 84.12 105 PHE A N 1
ATOM 839 C CA . PHE A 1 105 ? -1.086 0.834 -11.083 1.00 84.12 105 PHE A CA 1
ATOM 840 C C . PHE A 1 105 ? -2.577 1.025 -10.815 1.00 84.12 105 PHE A C 1
ATOM 842 O O . PHE A 1 105 ? -2.998 2.087 -10.354 1.00 84.12 105 PHE A O 1
ATOM 849 N N . VAL A 1 106 ? -3.369 -0.010 -11.083 1.00 85.75 106 VAL A N 1
ATOM 850 C CA . VAL A 1 106 ? -4.805 -0.032 -10.806 1.00 85.75 106 VAL A CA 1
ATOM 851 C C . VAL A 1 106 ? -5.106 -1.230 -9.924 1.00 85.75 106 VAL A C 1
ATOM 853 O O . VAL A 1 106 ? -4.932 -2.373 -10.338 1.00 85.75 106 VAL A O 1
ATOM 856 N N . VAL A 1 107 ? -5.597 -0.968 -8.715 1.00 86.88 107 VAL A N 1
ATOM 857 C CA . VAL A 1 107 ? -6.176 -2.003 -7.854 1.00 86.88 107 VAL A CA 1
ATOM 858 C C . VAL A 1 107 ? -7.465 -2.516 -8.506 1.00 86.88 107 VAL A C 1
ATOM 860 O O . VAL A 1 107 ? -8.410 -1.745 -8.700 1.00 86.88 107 VAL A O 1
ATOM 863 N N . THR A 1 108 ? -7.487 -3.796 -8.875 1.00 86.88 108 THR A N 1
ATOM 864 C CA . THR A 1 108 ? -8.551 -4.418 -9.686 1.00 86.88 108 THR A CA 1
ATOM 865 C C . THR A 1 108 ? -9.717 -4.922 -8.844 1.00 86.88 108 THR A C 1
ATOM 867 O O . THR A 1 108 ? -10.859 -4.900 -9.298 1.00 86.88 108 THR A O 1
ATOM 870 N N . GLU A 1 109 ? -9.440 -5.316 -7.604 1.00 88.12 109 GLU A N 1
ATOM 871 C CA . GLU A 1 109 ? -10.404 -5.839 -6.635 1.00 88.12 109 GLU A CA 1
ATOM 872 C C . GLU A 1 109 ? -10.313 -5.040 -5.331 1.00 88.12 109 GLU A C 1
ATOM 874 O O . GLU A 1 109 ? -9.266 -4.479 -5.007 1.00 88.12 109 GLU A O 1
ATOM 879 N N . ASP A 1 110 ? -11.398 -4.968 -4.561 1.00 85.19 110 ASP A N 1
ATOM 880 C CA . ASP A 1 110 ? -11.320 -4.327 -3.247 1.00 85.19 110 ASP A CA 1
ATOM 881 C C . ASP A 1 110 ? -10.387 -5.126 -2.316 1.00 85.19 110 ASP A C 1
ATOM 883 O O . ASP A 1 110 ? -10.448 -6.359 -2.312 1.00 85.19 110 ASP A O 1
ATOM 887 N N . PRO A 1 111 ? -9.516 -4.459 -1.527 1.00 90.38 111 PRO A N 1
ATOM 888 C CA . PRO A 1 111 ? -8.626 -5.142 -0.596 1.00 90.38 111 PRO A CA 1
ATOM 889 C C . PRO A 1 111 ? -9.370 -6.121 0.312 1.00 90.38 111 PRO A C 1
ATOM 891 O O . PRO A 1 111 ? -10.303 -5.740 1.029 1.00 90.38 111 PRO A O 1
ATOM 894 N N . VAL A 1 112 ? -8.917 -7.372 0.300 1.00 88.06 112 VAL A N 1
ATOM 895 C CA . VAL A 1 112 ? -9.485 -8.472 1.076 1.00 88.06 112 VAL A CA 1
ATOM 896 C C . VAL A 1 112 ? -8.892 -8.431 2.476 1.00 88.06 112 VAL A C 1
ATOM 898 O O . VAL A 1 112 ? -7.677 -8.519 2.642 1.00 88.06 112 VAL A O 1
ATOM 901 N N . PHE A 1 113 ? -9.746 -8.298 3.487 1.00 85.44 113 PHE A N 1
ATOM 902 C CA . PHE A 1 113 ? -9.339 -8.428 4.883 1.00 85.44 113 PHE A CA 1
ATOM 903 C C . PHE A 1 113 ? -9.060 -9.897 5.211 1.00 85.44 113 PHE A C 1
ATOM 905 O O . PHE A 1 113 ? -9.914 -10.753 4.987 1.00 85.44 113 PHE A O 1
ATOM 912 N N . VAL A 1 114 ? -7.873 -10.176 5.747 1.00 87.56 114 VAL A N 1
ATOM 913 C CA . VAL A 1 114 ? -7.423 -11.543 6.049 1.00 87.56 114 VAL A CA 1
ATOM 914 C C . VAL A 1 114 ? -7.537 -11.835 7.539 1.00 87.56 114 VAL A C 1
ATOM 916 O O . VAL A 1 114 ? -7.987 -12.909 7.930 1.00 87.56 114 VAL A O 1
ATOM 919 N N . GLY A 1 115 ? -7.155 -10.878 8.381 1.00 78.69 115 GLY A N 1
ATOM 920 C CA . GLY A 1 115 ? -7.185 -11.050 9.826 1.00 78.69 115 GLY A CA 1
ATOM 921 C C . GLY A 1 115 ? -6.566 -9.879 10.572 1.00 78.69 115 GLY A C 1
ATOM 922 O O . GLY A 1 115 ? -6.078 -8.920 9.973 1.00 78.69 115 GLY A O 1
ATOM 923 N N . VAL A 1 116 ? -6.601 -9.965 11.896 1.00 82.44 116 VAL A N 1
ATOM 924 C CA . VAL A 1 116 ? -6.000 -8.982 12.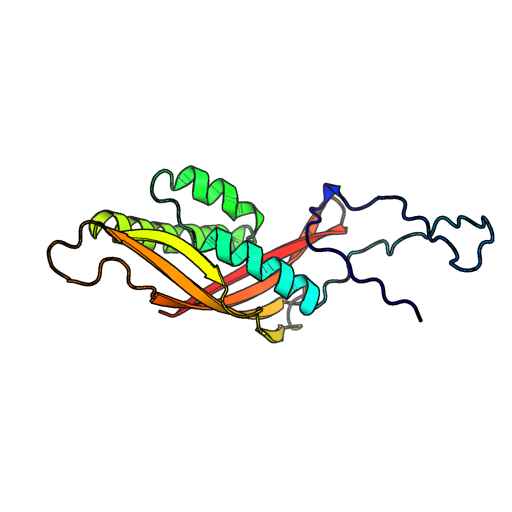797 1.00 82.44 116 VAL A CA 1
ATOM 925 C C . VAL A 1 116 ? -5.095 -9.698 13.792 1.00 82.44 116 VAL A C 1
ATOM 927 O O . VAL A 1 116 ? -5.504 -10.679 14.412 1.00 82.44 116 VAL A O 1
ATOM 930 N N . ASP A 1 117 ? -3.867 -9.212 13.931 1.00 79.94 117 ASP A N 1
ATOM 931 C CA . ASP A 1 117 ? -2.953 -9.608 14.992 1.00 79.94 117 ASP A CA 1
ATOM 932 C C . ASP A 1 117 ? -3.137 -8.659 16.181 1.00 79.94 117 ASP A C 1
ATOM 934 O O . ASP A 1 117 ? -2.925 -7.450 16.080 1.00 79.94 117 ASP A O 1
ATOM 938 N N . ILE A 1 118 ? -3.570 -9.225 17.305 1.00 83.19 118 ILE A N 1
ATOM 939 C CA . ILE A 1 118 ? -3.812 -8.523 18.571 1.00 83.19 118 ILE A CA 1
ATOM 940 C C . ILE A 1 118 ? -2.733 -8.829 19.621 1.00 83.19 118 ILE A C 1
ATOM 942 O O . ILE A 1 118 ? -2.902 -8.494 20.790 1.00 83.19 118 ILE A O 1
ATOM 946 N N . SER A 1 119 ? -1.640 -9.496 19.230 1.00 79.25 119 SER A N 1
ATOM 947 C CA . SER A 1 119 ? -0.510 -9.787 20.123 1.00 79.25 119 SER A CA 1
ATOM 948 C C . SER A 1 119 ? 0.332 -8.547 20.445 1.00 79.25 119 SER A C 1
ATOM 950 O O . SER A 1 119 ? 1.069 -8.538 21.431 1.00 79.25 119 SER A O 1
ATOM 952 N N . GLN A 1 120 ? 0.209 -7.495 19.633 1.00 76.38 120 GLN A N 1
ATOM 953 C CA . GLN A 1 120 ? 0.898 -6.219 19.795 1.00 76.38 120 GLN A CA 1
ATOM 954 C C . GLN A 1 120 ? 0.033 -5.203 20.564 1.00 76.38 120 GLN A C 1
ATOM 956 O O . GLN A 1 120 ? -1.196 -5.274 20.506 1.00 76.38 120 GLN A O 1
ATOM 961 N N . PRO A 1 121 ? 0.640 -4.196 21.229 1.00 77.06 121 PRO A N 1
ATOM 962 C CA . PRO A 1 121 ? -0.102 -3.139 21.928 1.00 77.06 121 PRO A CA 1
ATOM 963 C C . PRO A 1 121 ? -1.073 -2.357 21.031 1.00 77.06 121 PRO A C 1
ATOM 965 O O . PRO A 1 121 ? -2.048 -1.794 21.522 1.00 77.06 121 PRO A O 1
ATOM 968 N N . ARG A 1 122 ? -0.795 -2.310 19.722 1.00 78.94 122 ARG A N 1
ATOM 969 C CA . ARG A 1 122 ? -1.687 -1.781 18.689 1.00 78.94 122 ARG A CA 1
ATOM 970 C C . ARG A 1 122 ? -2.078 -2.926 17.751 1.00 78.94 122 ARG A C 1
ATOM 972 O O . ARG A 1 122 ? -1.167 -3.590 17.256 1.00 78.94 122 ARG A O 1
ATOM 979 N N . PRO A 1 123 ? -3.377 -3.155 17.487 1.00 80.88 123 PRO A N 1
ATOM 980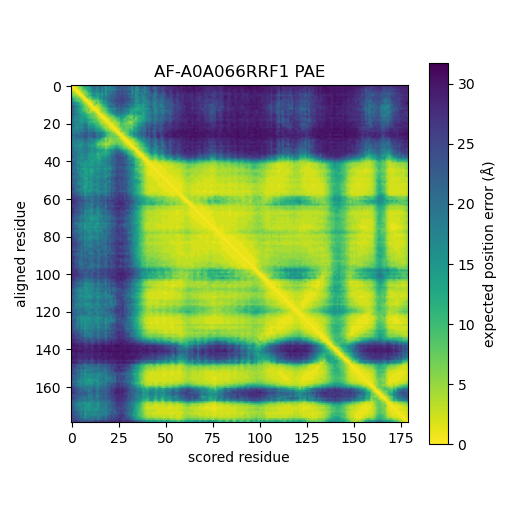 C CA . PRO A 1 123 ? -3.805 -4.168 16.532 1.00 80.88 123 PRO A CA 1
ATOM 981 C C . PRO A 1 123 ? -3.192 -3.932 15.149 1.00 80.88 123 PRO A C 1
ATOM 983 O O . PRO A 1 123 ? -3.152 -2.797 14.668 1.00 80.88 123 PRO A O 1
ATOM 986 N N . ILE A 1 124 ? -2.747 -5.011 14.507 1.00 85.31 124 ILE A N 1
ATOM 987 C CA . ILE A 1 124 ? -2.225 -4.988 13.140 1.00 85.31 124 ILE A CA 1
ATOM 988 C C . ILE A 1 124 ? -3.216 -5.715 12.238 1.00 85.31 124 ILE A C 1
ATOM 990 O O . ILE A 1 124 ? -3.426 -6.918 12.371 1.00 85.31 124 ILE A O 1
ATOM 994 N N . TRP A 1 125 ? -3.827 -5.000 11.299 1.00 86.88 125 TRP A N 1
ATOM 995 C CA . TRP A 1 125 ? -4.737 -5.580 10.317 1.00 86.88 125 TRP A CA 1
ATOM 996 C C . TRP A 1 125 ? -3.980 -6.003 9.063 1.00 86.88 125 TRP A C 1
ATOM 998 O O . TRP A 1 125 ? -3.225 -5.215 8.492 1.00 86.88 125 TRP A O 1
ATOM 1008 N N . LEU A 1 126 ? -4.232 -7.228 8.610 1.00 89.44 126 LEU A N 1
ATOM 1009 C CA . LEU A 1 126 ? -3.647 -7.800 7.407 1.00 89.44 126 LEU A CA 1
ATOM 1010 C C . LEU A 1 126 ? -4.645 -7.761 6.251 1.00 89.44 126 LEU A C 1
ATOM 1012 O O . LEU A 1 126 ? -5.780 -8.239 6.365 1.00 89.44 126 LEU A O 1
ATOM 1016 N N . PHE A 1 127 ? -4.183 -7.238 5.120 1.00 91.81 127 PHE A N 1
ATOM 1017 C CA . PHE A 1 127 ? -4.929 -7.172 3.876 1.00 91.81 127 PHE A CA 1
ATOM 1018 C C . PHE A 1 127 ? -4.157 -7.798 2.727 1.00 91.81 127 PHE A C 1
ATOM 1020 O O . PHE A 1 127 ? -2.929 -7.751 2.660 1.00 91.81 127 PHE A O 1
ATOM 1027 N N . HIS A 1 128 ? -4.928 -8.319 1.787 1.00 91.88 128 HIS A N 1
ATOM 1028 C CA . HIS A 1 128 ? -4.468 -8.814 0.507 1.00 91.88 128 HIS A CA 1
ATOM 1029 C C . HIS A 1 128 ? -5.054 -7.932 -0.606 1.00 91.88 128 HIS A C 1
ATOM 1031 O O . HIS A 1 128 ? -6.268 -7.719 -0.670 1.00 91.88 128 HIS A O 1
ATOM 1037 N N . VAL A 1 129 ? -4.193 -7.409 -1.480 1.00 93.31 129 VAL A N 1
ATOM 1038 C CA . VAL A 1 129 ? -4.549 -6.477 -2.557 1.00 93.31 129 VAL A CA 1
ATOM 1039 C C . VAL A 1 129 ? -4.065 -7.020 -3.892 1.00 93.31 129 VAL A C 1
ATOM 1041 O O . VAL A 1 129 ? -2.899 -7.375 -4.038 1.00 93.31 129 VAL A O 1
ATOM 1044 N N . LYS A 1 130 ? -4.953 -7.037 -4.884 1.00 92.12 130 LYS A N 1
ATOM 1045 C CA . LYS A 1 130 ? -4.618 -7.367 -6.269 1.00 92.12 130 LYS A CA 1
ATOM 1046 C C . LYS A 1 130 ? -4.711 -6.132 -7.141 1.00 92.12 130 LYS A C 1
ATOM 1048 O O . LYS A 1 130 ? -5.616 -5.308 -6.984 1.00 92.12 130 LYS A O 1
ATOM 1053 N N . GLY A 1 131 ? -3.789 -6.012 -8.081 1.00 88.75 131 GLY A N 1
ATOM 1054 C CA . GLY A 1 131 ? -3.882 -4.977 -9.091 1.00 88.75 131 GLY A CA 1
ATOM 1055 C C . GLY A 1 131 ? -2.976 -5.218 -10.277 1.00 88.75 131 GLY A C 1
ATOM 1056 O O . GLY A 1 131 ? -2.068 -6.047 -10.242 1.00 88.75 131 GLY A O 1
ATOM 1057 N N . ASN A 1 132 ? -3.237 -4.447 -11.323 1.00 87.69 132 ASN A N 1
ATOM 1058 C CA . ASN A 1 132 ? -2.524 -4.526 -12.582 1.00 87.69 132 ASN A CA 1
ATOM 1059 C C . ASN A 1 132 ? -1.683 -3.267 -12.755 1.00 87.69 132 ASN A C 1
ATOM 1061 O O . ASN A 1 132 ? -2.164 -2.152 -12.536 1.00 87.69 132 ASN A O 1
ATOM 1065 N N . TYR A 1 133 ? -0.436 -3.431 -13.183 1.00 83.25 133 TYR A N 1
ATOM 1066 C CA . TYR A 1 133 ? 0.398 -2.315 -13.605 1.00 83.25 133 TYR A CA 1
ATOM 1067 C C . TYR A 1 133 ? 0.450 -2.228 -15.129 1.00 83.25 133 TYR A C 1
ATOM 1069 O O . TYR A 1 133 ? 0.444 -3.238 -15.835 1.00 83.25 133 TYR A O 1
ATOM 1077 N N . MET A 1 134 ? 0.573 -1.005 -15.632 1.00 78.94 134 MET A N 1
ATOM 1078 C CA . MET A 1 134 ? 0.904 -0.735 -17.026 1.00 78.94 134 MET A CA 1
ATOM 1079 C C . MET A 1 134 ? 2.410 -0.509 -17.148 1.00 78.94 134 MET A C 1
ATOM 1081 O O . MET A 1 134 ? 2.990 0.242 -16.358 1.00 78.94 134 MET A O 1
ATOM 1085 N N . ARG A 1 135 ? 3.037 -1.177 -18.122 1.00 73.38 135 ARG A N 1
ATOM 1086 C CA . ARG A 1 135 ? 4.441 -0.964 -18.489 1.00 73.38 135 ARG A CA 1
ATOM 1087 C C . ARG A 1 135 ? 4.544 -0.234 -19.823 1.00 73.38 135 ARG A C 1
ATOM 1089 O O . ARG A 1 135 ? 3.808 -0.565 -20.746 1.00 73.38 135 ARG A O 1
ATOM 1096 N N . ASP A 1 136 ? 5.499 0.680 -19.918 1.00 67.81 136 ASP A N 1
ATOM 1097 C CA . ASP A 1 136 ? 5.920 1.343 -21.156 1.00 67.81 136 ASP A CA 1
ATOM 1098 C C . ASP A 1 136 ? 7.456 1.265 -21.292 1.00 67.81 136 ASP A C 1
ATOM 1100 O O . ASP A 1 136 ? 8.148 1.124 -20.283 1.00 67.81 136 ASP A O 1
ATOM 1104 N N . GLY A 1 137 ? 8.009 1.292 -22.506 1.00 63.75 137 GLY A N 1
ATOM 1105 C CA . GLY A 1 137 ? 9.450 1.125 -22.740 1.00 63.75 137 GLY A CA 1
ATOM 1106 C C . GLY A 1 137 ? 9.855 0.918 -24.203 1.00 63.75 137 GLY A C 1
ATOM 1107 O O . GLY A 1 137 ? 9.022 0.656 -25.071 1.00 63.75 137 GLY A O 1
ATOM 1108 N N . VAL A 1 138 ? 11.158 1.006 -24.504 1.00 54.09 138 VAL A N 1
ATOM 1109 C CA . VAL A 1 138 ? 11.696 0.753 -25.859 1.00 54.09 138 VAL A CA 1
ATOM 1110 C C . VAL A 1 138 ? 11.772 -0.760 -26.102 1.00 54.09 138 VAL A C 1
ATOM 1112 O O . VAL A 1 138 ? 12.827 -1.391 -26.069 1.00 54.09 138 VAL A O 1
ATOM 1115 N N . PHE A 1 139 ? 10.616 -1.370 -26.359 1.00 54.47 139 PHE A N 1
ATOM 1116 C CA . PHE A 1 139 ? 10.473 -2.787 -26.695 1.00 54.47 139 PHE A CA 1
ATOM 1117 C C . PHE A 1 139 ? 10.936 -3.067 -28.132 1.00 54.47 139 PHE A C 1
ATOM 1119 O O . PHE A 1 139 ? 10.146 -3.393 -29.012 1.00 54.47 139 PHE A O 1
ATOM 1126 N N . SER A 1 140 ? 12.239 -2.981 -28.405 1.00 44.41 140 SER A N 1
ATOM 1127 C CA . SER A 1 140 ? 12.787 -3.327 -29.729 1.00 44.41 140 SER A CA 1
ATOM 1128 C C . SER A 1 140 ? 12.689 -4.826 -30.080 1.00 44.41 140 SER A C 1
ATOM 1130 O O . SER A 1 140 ? 13.084 -5.221 -31.175 1.00 44.41 140 SER A O 1
ATOM 1132 N N . LYS A 1 141 ? 12.167 -5.682 -29.183 1.00 47.38 141 LYS A N 1
ATOM 1133 C CA . LYS A 1 141 ? 12.152 -7.149 -29.357 1.00 47.38 141 LYS A CA 1
ATOM 1134 C C . LYS A 1 141 ? 10.862 -7.885 -28.968 1.00 47.38 141 LYS A C 1
ATOM 1136 O O . LYS A 1 141 ? 10.865 -9.113 -29.003 1.00 47.38 141 LYS A O 1
ATOM 1141 N N . ARG A 1 142 ? 9.761 -7.207 -28.626 1.00 49.38 142 ARG A N 1
ATOM 1142 C CA . ARG A 1 142 ? 8.469 -7.887 -28.424 1.00 49.38 142 ARG A CA 1
ATOM 1143 C C . ARG A 1 142 ? 7.327 -7.121 -29.092 1.00 49.38 142 ARG A C 1
ATOM 1145 O O . ARG A 1 142 ? 7.300 -5.896 -29.092 1.00 49.38 142 ARG A O 1
ATOM 1152 N N . THR A 1 143 ? 6.432 -7.855 -29.741 1.00 50.69 143 THR A N 1
ATOM 1153 C CA . THR A 1 143 ? 5.327 -7.346 -30.573 1.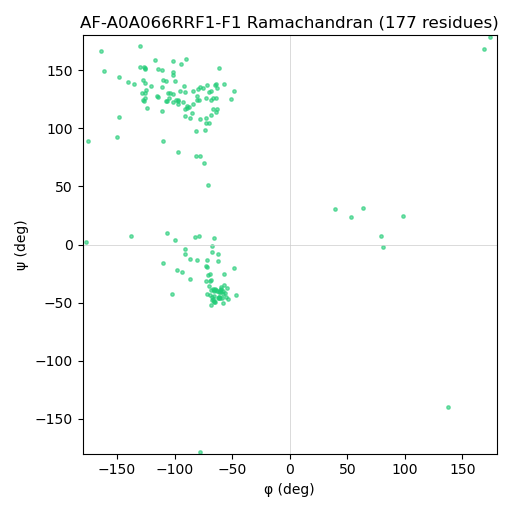00 50.69 143 THR A CA 1
ATOM 1154 C C . THR A 1 143 ? 4.113 -6.852 -29.772 1.00 50.69 143 THR A C 1
ATOM 1156 O O . THR A 1 143 ? 3.085 -6.525 -30.356 1.00 50.69 143 THR A O 1
ATOM 1159 N N 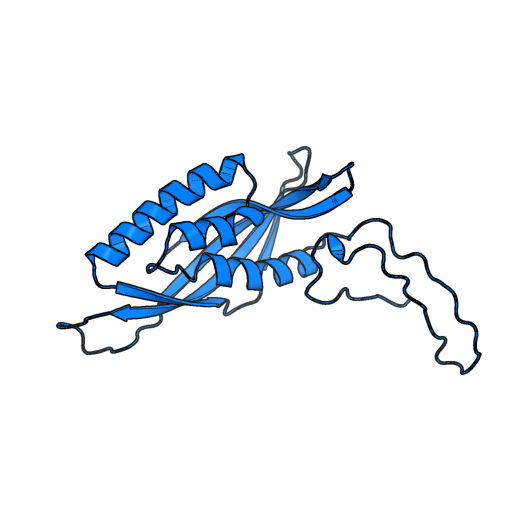. ASP A 1 144 ? 4.206 -6.779 -28.449 1.00 51.72 144 ASP A N 1
ATOM 1160 C CA . ASP A 1 144 ? 3.139 -6.445 -27.509 1.00 51.72 144 ASP A CA 1
ATOM 1161 C C . ASP A 1 144 ? 3.376 -5.062 -26.876 1.00 51.72 144 ASP A C 1
ATOM 1163 O O . ASP A 1 144 ? 3.976 -4.912 -25.819 1.00 51.72 144 ASP A O 1
ATOM 1167 N N . ARG A 1 145 ? 2.869 -4.009 -27.528 1.00 47.81 145 ARG A N 1
ATOM 1168 C CA . ARG A 1 145 ? 3.070 -2.596 -27.139 1.00 47.81 145 ARG A CA 1
ATOM 1169 C C . ARG A 1 145 ? 2.443 -2.155 -25.801 1.00 47.81 145 ARG A C 1
ATOM 1171 O O . ARG A 1 145 ? 2.514 -0.976 -25.484 1.00 47.81 145 ARG A O 1
ATOM 1178 N N . SER A 1 146 ? 1.857 -3.056 -25.017 1.00 53.59 146 SER A N 1
ATOM 1179 C CA . SER A 1 146 ? 1.373 -2.777 -23.657 1.00 53.59 146 SER A CA 1
ATOM 1180 C C . SER A 1 146 ? 0.861 -4.069 -23.016 1.00 53.59 146 SER A C 1
ATOM 1182 O O . SER A 1 146 ? -0.318 -4.404 -23.132 1.00 53.59 146 SER A O 1
ATOM 1184 N N . THR A 1 147 ? 1.724 -4.828 -22.345 1.00 59.81 147 THR A N 1
ATOM 1185 C CA . THR A 1 147 ? 1.259 -5.908 -21.462 1.00 59.81 147 THR A CA 1
ATOM 1186 C C . THR A 1 147 ? 0.990 -5.348 -20.076 1.00 59.81 147 THR A C 1
ATOM 1188 O O . THR A 1 147 ? 1.913 -4.870 -19.409 1.00 59.81 147 THR A O 1
ATOM 1191 N N . PHE A 1 148 ? -0.261 -5.445 -19.630 1.00 64.38 148 PHE A N 1
ATOM 1192 C CA . PHE A 1 148 ? -0.552 -5.397 -18.205 1.00 64.38 148 PHE A CA 1
ATOM 1193 C C . PHE A 1 148 ? 0.113 -6.599 -17.545 1.00 64.38 148 PHE A C 1
ATOM 1195 O O . PHE A 1 148 ? 0.044 -7.710 -18.070 1.00 64.38 148 PHE A O 1
ATOM 1202 N N . GLY A 1 149 ? 0.774 -6.377 -16.417 1.00 75.25 149 GLY A N 1
ATOM 1203 C CA . GLY A 1 149 ? 1.112 -7.475 -15.526 1.00 75.25 149 GLY A CA 1
ATOM 1204 C C . GLY A 1 149 ? 0.417 -7.303 -14.193 1.00 75.25 149 GLY A C 1
ATOM 1205 O O . GLY A 1 149 ? -0.021 -6.204 -13.848 1.00 75.25 149 GLY A O 1
ATOM 1206 N N . GLU A 1 150 ? 0.290 -8.405 -13.477 1.00 85.12 150 GLU A N 1
ATOM 1207 C CA . GLU A 1 150 ? -0.448 -8.471 -12.225 1.00 85.12 150 GLU A CA 1
ATOM 1208 C C . GLU A 1 150 ? 0.539 -8.438 -11.055 1.00 85.12 150 GLU A C 1
ATOM 1210 O O . GLU A 1 150 ? 1.655 -8.948 -11.153 1.00 85.12 150 GLU A O 1
ATOM 1215 N N . LYS A 1 151 ? 0.144 -7.807 -9.950 1.00 87.62 151 LYS A N 1
ATOM 1216 C CA . LYS A 1 151 ? 0.833 -7.901 -8.660 1.00 87.62 151 LYS A CA 1
ATOM 1217 C C . LYS A 1 151 ? -0.169 -8.322 -7.602 1.00 87.62 151 LYS A C 1
ATOM 1219 O O . LYS A 1 151 ? -1.287 -7.800 -7.544 1.00 87.62 151 LYS A O 1
ATOM 1224 N N . THR A 1 152 ? 0.282 -9.212 -6.728 1.00 90.44 152 THR A N 1
ATOM 1225 C CA . THR A 1 152 ? -0.393 -9.491 -5.462 1.00 90.44 152 THR A CA 1
ATOM 1226 C C . THR A 1 152 ? 0.408 -8.854 -4.340 1.00 90.44 152 THR A C 1
ATOM 1228 O O . THR A 1 152 ? 1.625 -9.005 -4.280 1.00 90.44 152 THR A O 1
ATOM 1231 N N . ILE A 1 153 ? -0.262 -8.107 -3.469 1.00 93.62 153 ILE A N 1
ATOM 1232 C CA . ILE A 1 153 ? 0.379 -7.284 -2.448 1.00 93.62 153 ILE A CA 1
ATOM 1233 C C . ILE A 1 153 ? -0.228 -7.626 -1.094 1.00 93.62 153 ILE A C 1
ATOM 1235 O O . ILE A 1 153 ? -1.442 -7.525 -0.901 1.00 93.62 153 ILE A O 1
ATOM 1239 N N . TRP A 1 154 ? 0.625 -8.003 -0.150 1.00 94.75 154 TRP A N 1
ATOM 1240 C CA . TRP A 1 154 ? 0.265 -8.189 1.248 1.00 94.75 154 TRP A CA 1
ATOM 1241 C C . TRP A 1 154 ? 0.625 -6.929 2.021 1.00 94.75 154 TRP A C 1
ATOM 1243 O O . TRP A 1 154 ? 1.770 -6.473 1.997 1.00 94.75 154 TRP A O 1
ATOM 1253 N N . VAL A 1 155 ? -0.367 -6.346 2.690 1.00 93.75 155 VAL A N 1
ATOM 1254 C CA . VAL A 1 155 ? -0.208 -5.090 3.425 1.00 93.75 155 VAL A CA 1
ATOM 1255 C C . VAL A 1 155 ? -0.678 -5.282 4.854 1.00 93.75 155 VAL A C 1
ATOM 1257 O O . VAL A 1 155 ? -1.835 -5.630 5.090 1.00 93.75 155 VAL A O 1
ATOM 1260 N N . SER A 1 156 ? 0.212 -5.004 5.802 1.00 92.75 156 SER A N 1
ATOM 1261 C CA . SER A 1 156 ? -0.133 -4.917 7.217 1.00 92.75 156 SER A CA 1
ATOM 1262 C C . SER A 1 156 ? -0.192 -3.458 7.631 1.00 92.75 156 SER A C 1
ATOM 1264 O O . SER A 1 156 ? 0.750 -2.700 7.382 1.00 92.75 156 SER A O 1
ATOM 1266 N N . VAL A 1 157 ? -1.278 -3.069 8.288 1.00 89.94 157 VAL A N 1
ATOM 1267 C CA . VAL A 1 157 ? -1.466 -1.708 8.793 1.00 89.94 157 VAL A CA 1
ATOM 1268 C C . VAL A 1 157 ? -1.790 -1.709 10.271 1.00 89.94 157 VAL A C 1
ATOM 1270 O O . VAL A 1 157 ? -2.406 -2.643 10.773 1.00 89.94 157 VAL A O 1
ATOM 1273 N N . GLN A 1 158 ? -1.423 -0.635 10.950 1.00 85.06 158 GLN A N 1
ATOM 1274 C CA . GLN A 1 158 ? -1.840 -0.364 12.319 1.00 85.06 158 GLN A CA 1
ATOM 1275 C C . GLN A 1 158 ? -2.387 1.057 12.425 1.00 85.06 158 GLN A C 1
ATOM 1277 O O . GLN A 1 158 ? -2.276 1.861 11.497 1.00 85.06 158 GLN A O 1
ATOM 1282 N N . GLU A 1 159 ? -2.972 1.372 13.571 1.00 79.50 159 GLU A N 1
ATOM 1283 C CA . GLU A 1 159 ? -3.428 2.719 13.880 1.00 79.50 159 GLU A CA 1
ATOM 1284 C C . GLU A 1 159 ? -2.229 3.666 14.013 1.00 79.50 159 GLU A C 1
ATOM 1286 O O . GLU A 1 159 ? -1.291 3.399 14.774 1.00 79.50 159 GLU A O 1
ATOM 1291 N N . SER A 1 160 ? -2.253 4.770 13.265 1.00 74.31 160 SER A N 1
ATOM 1292 C CA . SER A 1 160 ? -1.178 5.759 13.306 1.00 74.31 160 SER A CA 1
ATOM 1293 C C . SER A 1 160 ? -1.264 6.604 14.574 1.00 74.31 160 SER A C 1
ATOM 1295 O O . SER A 1 160 ? -2.335 7.105 14.932 1.00 74.31 160 SER A O 1
ATOM 1297 N N . VAL A 1 161 ? -0.122 6.801 15.238 1.00 64.81 161 VAL A N 1
ATOM 1298 C CA . VAL A 1 161 ? -0.030 7.674 16.415 1.00 64.81 161 VAL A CA 1
ATOM 1299 C C . VAL A 1 161 ? -0.122 9.128 15.953 1.00 64.81 161 VAL A C 1
ATOM 1301 O O . VAL A 1 161 ? 0.836 9.677 15.409 1.00 64.81 161 VAL A O 1
ATOM 1304 N N . GLY A 1 162 ? -1.271 9.772 16.158 1.00 50.38 162 GLY A N 1
ATOM 1305 C CA . GLY A 1 162 ? -1.398 11.207 15.918 1.00 50.38 162 GLY A CA 1
ATOM 1306 C C . GLY A 1 162 ? -0.800 12.049 17.047 1.00 50.38 162 GLY A C 1
ATOM 1307 O O . GLY A 1 162 ? -0.249 11.550 18.030 1.00 50.38 162 GLY A O 1
ATOM 1308 N N . GLN A 1 163 ? -0.902 13.371 16.914 1.00 41.00 163 GLN A N 1
ATOM 1309 C CA . GLN A 1 163 ? -0.499 14.291 17.979 1.00 41.00 163 GLN A CA 1
ATOM 1310 C C . GLN A 1 163 ? -1.503 14.219 19.145 1.00 41.00 163 GLN A C 1
ATOM 1312 O O . GLN A 1 163 ? -2.713 14.221 18.925 1.00 41.00 163 GLN A O 1
ATOM 1317 N N . ASN A 1 164 ? -1.002 14.195 20.385 1.00 37.69 164 ASN A N 1
ATOM 1318 C CA . ASN A 1 164 ? -1.794 14.204 21.627 1.00 37.69 164 ASN A CA 1
ATOM 1319 C C . ASN A 1 164 ? -2.712 12.985 21.858 1.00 37.69 164 ASN A C 1
ATOM 1321 O O . ASN A 1 164 ? -3.759 13.123 22.483 1.00 37.69 164 ASN A O 1
ATOM 1325 N N . GLY A 1 165 ? -2.333 11.793 21.385 1.00 35.12 165 GLY A N 1
ATOM 1326 C CA . GLY A 1 165 ? -3.059 10.552 21.700 1.00 35.12 165 GLY A CA 1
ATOM 1327 C C . GLY A 1 165 ? -4.338 10.317 20.889 1.00 35.12 165 GLY A C 1
ATOM 1328 O O . GLY A 1 165 ? -5.041 9.349 21.156 1.00 35.12 165 GLY A O 1
ATOM 1329 N N . ASN A 1 166 ? -4.617 11.155 19.884 1.00 33.00 166 ASN A N 1
ATOM 1330 C CA . ASN A 1 166 ? -5.677 10.908 18.906 1.00 33.00 166 ASN A CA 1
ATOM 1331 C C . ASN A 1 166 ? -5.113 10.164 17.689 1.00 33.00 166 ASN A C 1
ATOM 1333 O O . ASN A 1 166 ? -4.055 10.558 17.193 1.00 33.00 166 ASN A O 1
ATOM 1337 N N . PRO A 1 167 ? -5.792 9.135 17.165 1.00 46.06 167 PRO A N 1
ATOM 1338 C CA . PRO A 1 167 ? -5.341 8.449 15.962 1.00 46.06 167 PRO A CA 1
ATOM 1339 C C . PRO A 1 167 ? -5.450 9.341 14.721 1.00 46.06 167 PRO A C 1
ATOM 1341 O O . PRO A 1 167 ? -6.475 9.977 14.482 1.00 46.06 167 PRO A O 1
ATOM 1344 N N . ALA A 1 168 ? -4.381 9.395 13.919 1.00 54.78 168 ALA A N 1
ATOM 1345 C CA . ALA A 1 168 ? -4.321 10.207 12.694 1.00 54.78 168 ALA A CA 1
ATOM 1346 C C . ALA A 1 168 ? -4.778 9.451 11.429 1.00 54.78 168 ALA A C 1
ATOM 1348 O O . ALA A 1 168 ? -4.837 10.042 10.350 1.00 54.78 168 ALA A O 1
ATOM 1349 N N . GLY A 1 169 ? -5.087 8.154 11.554 1.00 71.88 169 GLY A N 1
ATOM 1350 C CA . GLY A 1 169 ? -5.443 7.263 10.451 1.00 71.88 169 GLY A CA 1
ATOM 1351 C C . GLY A 1 169 ? -4.767 5.899 10.586 1.00 71.88 169 GLY A C 1
ATOM 1352 O O . GLY A 1 169 ? -4.656 5.363 11.687 1.00 71.88 169 GLY A O 1
ATOM 1353 N N . ILE A 1 170 ? -4.299 5.351 9.465 1.00 81.56 170 ILE A N 1
ATOM 1354 C CA . ILE A 1 170 ? -3.529 4.102 9.412 1.00 81.56 170 ILE A CA 1
ATOM 1355 C C . ILE A 1 170 ? -2.102 4.362 8.939 1.00 81.56 170 ILE A C 1
ATOM 1357 O O . ILE A 1 170 ? -1.873 5.261 8.133 1.00 81.56 170 ILE A O 1
ATOM 1361 N N . GLU A 1 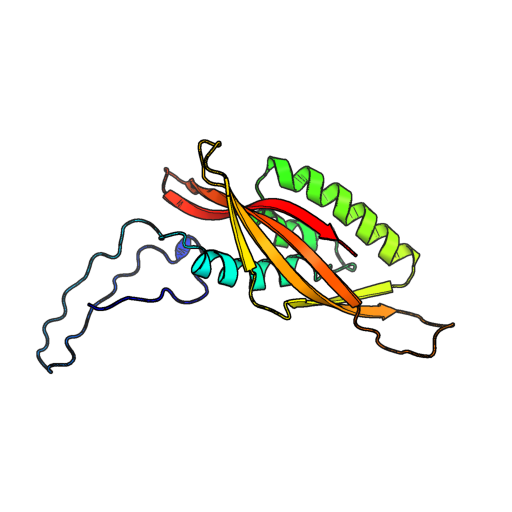171 ? -1.171 3.532 9.390 1.00 85.50 171 GLU A N 1
ATOM 1362 C CA . GLU A 1 171 ? 0.200 3.478 8.887 1.00 85.50 171 GLU A CA 1
ATOM 1363 C C . GLU A 1 171 ? 0.564 2.044 8.494 1.00 85.50 171 GLU A C 1
ATOM 1365 O O . GLU A 1 171 ? 0.158 1.079 9.146 1.00 85.50 171 GLU A O 1
ATOM 1370 N N . ILE A 1 172 ? 1.305 1.902 7.398 1.00 89.81 172 ILE A N 1
ATOM 1371 C CA . ILE A 1 172 ? 1.779 0.622 6.877 1.00 89.81 172 ILE A CA 1
ATOM 1372 C C . ILE A 1 172 ? 3.012 0.194 7.671 1.00 89.81 172 ILE A C 1
ATOM 1374 O O . ILE A 1 172 ? 4.008 0.918 7.723 1.00 89.81 172 ILE A O 1
ATOM 1378 N N . VAL A 1 173 ? 2.947 -1.003 8.249 1.00 90.75 173 VAL A N 1
ATOM 1379 C CA . VAL A 1 173 ? 4.036 -1.615 9.033 1.00 90.75 173 VAL A CA 1
ATOM 1380 C C . VAL A 1 173 ? 4.686 -2.800 8.330 1.00 90.75 173 VAL A C 1
ATOM 1382 O O . VAL A 1 173 ? 5.768 -3.228 8.717 1.00 90.75 173 VAL A O 1
ATOM 1385 N N . ASN A 1 174 ? 4.023 -3.342 7.308 1.00 93.00 174 ASN A N 1
ATOM 1386 C CA . ASN A 1 174 ? 4.611 -4.306 6.393 1.00 93.00 174 ASN A CA 1
ATOM 1387 C C . ASN A 1 174 ? 3.996 -4.153 5.002 1.00 93.00 174 ASN A C 1
ATOM 1389 O O . ASN A 1 174 ? 2.799 -3.885 4.872 1.00 93.00 174 ASN A O 1
ATOM 1393 N N . TYR A 1 175 ? 4.816 -4.346 3.975 1.00 93.19 175 TYR A N 1
ATOM 1394 C CA . TYR A 1 175 ? 4.430 -4.206 2.579 1.00 93.19 175 TYR A CA 1
ATOM 1395 C C . TYR A 1 175 ? 5.238 -5.186 1.733 1.00 93.19 175 TYR A C 1
ATOM 1397 O O . TYR A 1 175 ? 6.444 -5.011 1.565 1.00 93.19 175 TYR A O 1
ATOM 1405 N N . GLU A 1 176 ? 4.579 -6.217 1.218 1.00 92.06 176 GLU A N 1
ATOM 1406 C CA . GLU A 1 176 ? 5.219 -7.287 0.458 1.00 92.06 176 GLU A CA 1
ATOM 1407 C C . GLU A 1 176 ? 4.541 -7.449 -0.900 1.00 92.06 176 GLU A C 1
ATOM 1409 O O . GLU A 1 176 ? 3.324 -7.612 -0.985 1.00 92.06 176 GLU A O 1
ATOM 1414 N N . VAL A 1 177 ? 5.338 -7.398 -1.968 1.00 87.19 177 VAL A N 1
ATOM 1415 C CA . VAL A 1 177 ? 4.875 -7.544 -3.351 1.00 87.19 177 VAL A CA 1
ATOM 1416 C C . VAL A 1 177 ? 5.314 -8.906 -3.877 1.00 87.19 177 VAL A C 1
ATOM 1418 O O . VAL A 1 177 ? 6.507 -9.199 -3.913 1.00 87.19 177 VAL A O 1
ATOM 1421 N N . ILE A 1 178 ? 4.354 -9.709 -4.329 1.00 81.50 178 ILE A N 1
ATOM 1422 C CA . ILE A 1 178 ? 4.572 -10.997 -4.990 1.00 81.50 178 ILE A CA 1
ATOM 1423 C C . ILE A 1 178 ? 4.275 -10.808 -6.484 1.00 81.50 178 ILE A C 1
ATOM 1425 O O . ILE A 1 178 ? 3.189 -10.338 -6.850 1.00 81.50 178 ILE A O 1
ATOM 1429 N N . MET A 1 179 ? 5.270 -11.124 -7.321 1.00 64.94 179 MET A N 1
ATOM 1430 C CA . MET A 1 179 ? 5.229 -11.028 -8.790 1.00 64.94 179 MET A CA 1
ATOM 1431 C C . MET A 1 179 ? 4.993 -12.382 -9.448 1.00 64.94 179 MET A C 1
ATOM 1433 O O . MET A 1 179 ? 5.503 -13.389 -8.908 1.00 64.94 179 MET A O 1
#

Sequence (179 aa):
MCFYIYLQGDIAKDFKRDIYSVSLSGEKNLRKIETLDQAILTATTISTSLKKTVSKIETLKLSDIGEYFENVSPFFEKSFFSKFMQDKSAEAQFLLNSDVRVTSFVVTEDPVFVGVDISQPRPIWLFHVKGNYMRDGVFSKRTDRSTFGEKTIWVSVQESVGQNGNPAGIEIVNYEVIM

Secondary structure (DSSP, 8-state):
--PPPP-S---TTS----EEE--TTS----EEEPPPSS----HHHHHHHHHHHHHHHHS--TT-HHHHHHHHGGGB-HHHHHHHHHHHHHHHHHHHHTTEEEEEEEE-SPPEEEEEE-SSSS-EEEEEEEEEEEEEE--TT-S-S--EEEEEEEEEEEEEE-GGG-EEEEEEEEEEEE-

pLDDT: mean 70.12, std 20.3, range [23.59, 94.75]